Protein AF-A0A9P1CH75-F1 (afdb_monomer_lite)

Foldseek 3Di:
DDDCLQFKDQLAQAPVQKDWDDDPPDDDPPPDDIDIDGDDSVVMDTLCQQCQLPPVDDPSHRCLQPDQRDYQQLQADLLSLVCLQPGPVRSVVPVVSVCCSSRPSNVSNVLLNVLVVLLVPDDPPDPDPVSVVSNVLNVVSNVLSVVLSVLVVVCVVVVHDSVVSSVVCVVVVVSCCCPVSVPCCSVVCCVVPVVVVVPDPPPPPDPDDPPPPVPPVPPD

Secondary structure (DSSP, 8-state):
---GGGTEE-S--STTSEEEEPPTTSPPPTT-PPEEEE--GGG-EEHHHHT---TTSGGG--GGGTSPP-S-GGG--HHHHHHHHH-HHHHTTSHHHHHHHHH-HHHHHHHHHHHHHHHHHS-TT--SHHHHHHHHHHHHHHHHHHHHHHHHHHHHHHT--HHHHHHHHHHHTHHHHHHHHS-THHHHHIIIIIHHHHT-TTTTSS---TTSGGGSTT--

Radius of gyration: 19.96 Å; chains: 1; bounding box: 48×42×58 Å

Sequence (220 aa):
MAAISQVTYHRDVNAHNILVQAAPGAPAPEGRAPSYGLVDFGLAVDASGWCDPSPSNPGGKSEWEFLDVGGDCRYWPVSAWRQFEAGCRALVQEDFLCVEYQTHLDLQGLGLTAVQVLSSMLPGDVKAPELKRLQELWQLYWEDASCYWASLLDTFRHGGDWTALKQDFVARKVYRIMADRYPRCFCTFAHKHVLAHYYLPKLCRTGMQLCTFLREEHQI

Structure (mmCIF, N/CA/C/O backbone):
data_AF-A0A9P1CH75-F1
#
_entry.id   AF-A0A9P1CH75-F1
#
loop_
_atom_site.group_PDB
_atom_site.id
_atom_site.type_symbol
_atom_site.label_atom_id
_atom_site.label_alt_id
_atom_site.label_comp_id
_atom_site.label_asym_id
_atom_site.label_entity_id
_atom_site.label_seq_id
_atom_site.pdbx_PDB_ins_code
_atom_site.Cartn_x
_atom_site.Cartn_y
_atom_site.Cartn_z
_atom_site.occupancy
_atom_site.B_iso_or_equiv
_atom_site.auth_seq_id
_atom_site.auth_comp_id
_atom_site.auth_asym_id
_atom_site.auth_atom_id
_atom_site.pdbx_PDB_model_num
ATOM 1 N N . MET A 1 1 ? 3.740 -26.598 8.712 1.00 50.69 1 MET A N 1
ATOM 2 C CA . MET A 1 1 ? 3.484 -25.718 7.553 1.00 50.69 1 MET A CA 1
ATOM 3 C C . MET A 1 1 ? 4.465 -24.566 7.629 1.00 50.69 1 MET A C 1
ATOM 5 O O . MET A 1 1 ? 4.645 -24.048 8.725 1.00 50.69 1 MET A O 1
ATOM 9 N N . ALA A 1 2 ? 5.139 -24.228 6.529 1.00 60.03 2 ALA A N 1
ATOM 10 C CA . ALA A 1 2 ? 5.961 -23.020 6.473 1.00 60.03 2 ALA A CA 1
ATOM 11 C C . ALA A 1 2 ? 5.057 -21.781 6.584 1.00 60.03 2 ALA A C 1
ATOM 13 O O . ALA A 1 2 ? 3.906 -21.822 6.145 1.00 60.03 2 ALA A O 1
ATOM 14 N N . ALA A 1 3 ? 5.554 -20.707 7.198 1.00 76.94 3 ALA A N 1
ATOM 15 C CA . ALA A 1 3 ? 4.846 -19.430 7.190 1.00 76.94 3 ALA A CA 1
ATOM 16 C C . ALA A 1 3 ? 4.753 -18.909 5.746 1.00 76.94 3 ALA A C 1
ATOM 18 O O . ALA A 1 3 ? 5.718 -19.041 4.997 1.00 76.94 3 ALA A O 1
ATOM 19 N N . ILE A 1 4 ? 3.620 -18.309 5.364 1.00 76.94 4 ILE A N 1
ATOM 20 C CA . ILE A 1 4 ? 3.393 -17.792 3.998 1.00 76.94 4 ILE A CA 1
ATOM 21 C C . ILE A 1 4 ? 4.518 -16.838 3.578 1.00 76.94 4 ILE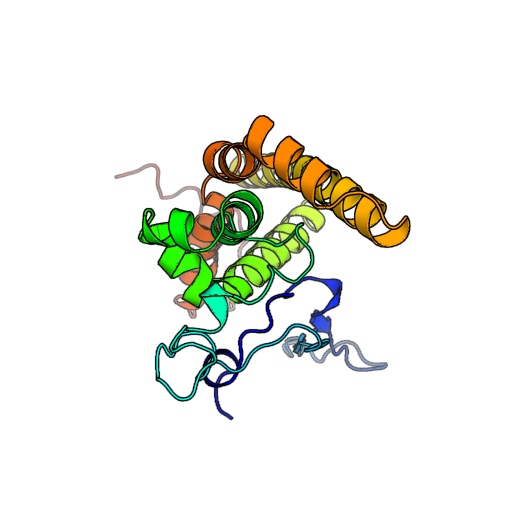 A C 1
ATOM 23 O O . ILE A 1 4 ? 5.043 -16.974 2.480 1.00 76.94 4 ILE A O 1
ATOM 27 N N . SER A 1 5 ? 4.983 -15.985 4.495 1.00 77.62 5 SER A N 1
ATOM 28 C CA . SER A 1 5 ? 6.079 -15.034 4.267 1.00 77.62 5 SER A CA 1
ATOM 29 C C . SER A 1 5 ? 7.440 -15.664 3.943 1.00 77.62 5 SER A C 1
ATOM 31 O O . SER A 1 5 ? 8.356 -14.949 3.558 1.00 77.62 5 SER A O 1
ATOM 33 N N . GLN A 1 6 ? 7.604 -16.979 4.115 1.00 83.50 6 GLN A N 1
ATOM 34 C CA . GLN A 1 6 ? 8.819 -17.708 3.723 1.00 83.50 6 GLN A CA 1
ATOM 35 C C . GLN A 1 6 ? 8.760 -18.224 2.284 1.00 83.50 6 GLN A C 1
ATOM 37 O O . GLN A 1 6 ? 9.762 -18.709 1.771 1.00 83.50 6 GLN A O 1
ATOM 42 N N . VAL A 1 7 ? 7.583 -18.184 1.660 1.00 88.38 7 VAL A N 1
ATOM 43 C CA . VAL A 1 7 ? 7.339 -18.788 0.346 1.00 88.38 7 VAL A CA 1
ATOM 44 C C . VAL A 1 7 ? 6.847 -17.743 -0.644 1.00 88.38 7 VAL A C 1
ATOM 46 O O . VAL A 1 7 ? 7.204 -17.797 -1.812 1.00 88.38 7 VAL A O 1
ATOM 49 N N . THR A 1 8 ? 6.050 -16.770 -0.202 1.00 93.19 8 THR A N 1
ATOM 50 C CA . THR A 1 8 ? 5.448 -15.796 -1.108 1.00 93.19 8 THR A CA 1
ATOM 51 C C . THR A 1 8 ? 5.144 -14.463 -0.435 1.00 93.19 8 THR A C 1
ATOM 53 O O . THR A 1 8 ? 4.835 -14.414 0.758 1.00 93.19 8 THR A O 1
ATOM 56 N N . TYR A 1 9 ? 5.200 -13.393 -1.229 1.00 94.88 9 TYR A N 1
ATOM 57 C CA . TYR A 1 9 ? 4.560 -12.117 -0.921 1.00 94.88 9 TYR A CA 1
ATOM 58 C C . TYR A 1 9 ? 3.271 -12.014 -1.732 1.00 94.88 9 TYR A C 1
ATOM 60 O O . TYR A 1 9 ? 3.311 -12.115 -2.957 1.00 94.88 9 TYR A O 1
ATOM 68 N N . HIS A 1 10 ? 2.138 -11.796 -1.070 1.00 96.25 10 HIS A N 1
ATOM 69 C CA . HIS A 1 10 ? 0.819 -11.747 -1.702 1.00 96.25 10 HIS A CA 1
ATOM 70 C C . HIS A 1 10 ? 0.580 -10.453 -2.484 1.00 96.25 10 HIS A C 1
ATOM 72 O O . HIS A 1 10 ? -0.063 -10.473 -3.530 1.00 96.25 10 HIS A O 1
ATOM 78 N N . ARG A 1 11 ? 1.081 -9.320 -1.972 1.00 96.62 11 ARG A N 1
ATOM 79 C CA . ARG A 1 11 ? 1.039 -7.979 -2.591 1.00 96.62 11 ARG A CA 1
ATOM 80 C C . ARG A 1 11 ? -0.358 -7.376 -2.780 1.00 96.62 11 ARG A C 1
ATOM 82 O O . ARG A 1 11 ? -0.475 -6.289 -3.328 1.00 96.62 11 ARG A O 1
ATOM 89 N N . ASP A 1 12 ? -1.397 -8.044 -2.285 1.00 97.31 12 ASP A N 1
ATOM 90 C CA . ASP A 1 12 ? -2.790 -7.580 -2.336 1.00 97.31 12 ASP A CA 1
ATOM 91 C C . ASP A 1 12 ? -3.584 -8.027 -1.097 1.00 97.31 12 ASP A C 1
ATOM 93 O O . ASP A 1 12 ? -4.698 -8.542 -1.172 1.00 97.31 12 ASP A O 1
ATOM 97 N N . VAL A 1 13 ? -2.974 -7.902 0.083 1.00 95.88 13 VAL A N 1
ATOM 98 C CA . VAL A 1 13 ? -3.653 -8.226 1.344 1.00 95.88 13 VAL A CA 1
ATOM 99 C C . VAL A 1 13 ? -4.637 -7.110 1.686 1.00 95.88 13 VAL A C 1
ATOM 101 O O . VAL A 1 13 ? -4.234 -6.002 2.035 1.00 95.88 13 VAL A O 1
ATOM 104 N N . ASN A 1 14 ? -5.930 -7.413 1.618 1.00 95.69 14 ASN A N 1
ATOM 105 C CA . ASN A 1 14 ? -7.013 -6.495 1.956 1.00 95.69 14 ASN A CA 1
ATOM 106 C C . ASN A 1 14 ? -8.239 -7.266 2.490 1.00 95.69 14 ASN A C 1
ATOM 108 O O . ASN A 1 14 ? -8.272 -8.498 2.472 1.00 95.69 14 ASN A O 1
ATOM 112 N N . ALA A 1 15 ? -9.266 -6.549 2.955 1.00 94.12 15 ALA A N 1
ATOM 113 C CA . ALA A 1 15 ? -10.461 -7.158 3.547 1.00 94.12 15 ALA A CA 1
ATOM 114 C C . ALA A 1 15 ? -11.242 -8.087 2.594 1.00 94.12 15 ALA A C 1
ATOM 116 O O . ALA A 1 15 ? -11.903 -9.009 3.066 1.00 94.12 15 ALA A O 1
ATOM 117 N N . HIS A 1 16 ? -11.177 -7.873 1.275 1.00 95.00 16 HIS A N 1
ATOM 118 C CA . HIS A 1 16 ? -11.852 -8.724 0.287 1.00 95.00 16 HIS A CA 1
ATOM 119 C C . HIS A 1 16 ? -11.144 -10.069 0.095 1.00 95.00 16 HIS A C 1
ATOM 121 O O . HIS A 1 16 ? -11.799 -11.070 -0.193 1.00 95.00 16 HIS A O 1
ATOM 127 N N . ASN A 1 17 ? -9.830 -10.094 0.320 1.00 97.12 17 ASN A N 1
ATOM 128 C CA . ASN A 1 17 ? -8.984 -11.270 0.138 1.00 97.12 17 ASN A CA 1
ATOM 129 C C . ASN A 1 17 ? -8.824 -12.100 1.424 1.00 97.12 17 ASN A C 1
ATOM 131 O O . ASN A 1 17 ? -8.173 -13.143 1.410 1.00 97.12 17 ASN A O 1
ATOM 135 N N . ILE A 1 18 ? -9.445 -11.690 2.538 1.00 95.31 18 ILE A N 1
ATOM 136 C CA . ILE A 1 18 ? -9.455 -12.443 3.798 1.00 95.31 18 ILE A CA 1
ATOM 137 C C . ILE A 1 18 ? -10.840 -13.056 4.018 1.00 95.31 18 ILE A C 1
ATOM 139 O O . ILE A 1 18 ? -11.803 -12.380 4.377 1.00 95.31 18 ILE A O 1
ATOM 143 N N . LEU A 1 19 ? -10.933 -14.373 3.852 1.00 93.31 19 LEU A N 1
ATOM 144 C CA . LEU A 1 19 ? -12.150 -15.133 4.105 1.00 93.31 19 LEU A CA 1
ATOM 145 C C . LEU A 1 19 ? -12.267 -15.509 5.580 1.00 93.31 19 LEU A C 1
ATOM 147 O O . LEU A 1 19 ? -11.292 -15.914 6.214 1.00 93.31 19 LEU A O 1
ATOM 151 N N . VAL A 1 20 ? -13.491 -15.444 6.102 1.00 90.06 20 VAL A N 1
ATOM 152 C CA . VAL A 1 20 ? -13.827 -15.885 7.459 1.00 90.06 20 VAL A CA 1
ATOM 153 C C . VAL A 1 20 ? -14.626 -17.177 7.374 1.00 90.06 20 VAL A C 1
ATOM 155 O O . VAL A 1 20 ? -15.728 -17.204 6.827 1.00 90.06 20 VAL A O 1
ATOM 158 N N . GLN A 1 21 ? -14.098 -18.256 7.946 1.00 84.06 21 GLN A N 1
ATOM 159 C CA . GLN A 1 21 ? -14.837 -19.505 8.064 1.00 84.06 21 GLN A CA 1
ATOM 160 C C . GLN A 1 21 ? -15.743 -19.449 9.300 1.00 84.06 21 GLN A C 1
ATOM 162 O O . GLN A 1 21 ? -15.319 -19.738 10.422 1.00 84.06 21 GLN A O 1
ATOM 167 N N . ALA A 1 22 ? -17.009 -19.086 9.090 1.00 72.44 22 ALA A N 1
ATOM 168 C CA . ALA A 1 22 ? -18.055 -19.259 10.092 1.00 72.44 22 ALA A CA 1
ATOM 169 C C . ALA A 1 22 ? -18.517 -20.726 10.110 1.00 72.44 22 ALA A C 1
ATOM 171 O O . ALA A 1 22 ? -18.716 -21.332 9.056 1.00 72.44 22 ALA A O 1
ATOM 172 N N . ALA A 1 23 ? -18.690 -21.318 11.296 1.00 65.69 23 ALA A N 1
ATOM 173 C CA . ALA A 1 23 ? -19.284 -22.647 11.402 1.00 65.69 23 ALA A CA 1
ATOM 174 C C . ALA A 1 23 ? -20.743 -22.586 10.898 1.00 65.69 23 ALA A C 1
ATOM 176 O O . ALA A 1 23 ? -21.523 -21.788 11.422 1.00 65.69 23 ALA A O 1
ATOM 177 N N . PRO A 1 24 ? -21.138 -23.374 9.882 1.00 61.47 24 PRO A N 1
ATOM 178 C CA . PRO A 1 24 ? -22.504 -23.333 9.380 1.00 61.47 24 PRO A CA 1
ATOM 179 C C . PRO A 1 24 ? -23.486 -23.862 10.434 1.00 61.47 24 PRO A C 1
ATOM 181 O O . PRO A 1 24 ? -23.316 -24.959 10.960 1.00 61.47 24 PRO A O 1
ATOM 184 N N . GLY A 1 25 ? -24.536 -23.086 10.717 1.00 61.56 25 GLY A N 1
ATOM 185 C CA . GLY A 1 25 ? -25.740 -23.555 11.415 1.00 61.56 25 GLY A CA 1
ATOM 186 C C . GLY A 1 25 ? -25.643 -23.764 12.931 1.00 61.56 25 GLY A C 1
ATOM 187 O O . GLY A 1 25 ? -26.633 -24.175 13.529 1.00 61.56 25 GLY A O 1
ATOM 188 N N . ALA A 1 26 ? -24.517 -23.455 13.571 1.00 56.81 26 ALA A N 1
ATOM 189 C CA . ALA A 1 26 ? -24.409 -23.438 15.027 1.00 56.81 26 ALA A CA 1
ATOM 190 C C . ALA A 1 26 ? -23.709 -22.148 15.472 1.00 56.81 26 ALA A C 1
ATOM 192 O O . ALA A 1 26 ? -22.731 -21.756 14.828 1.00 56.81 26 ALA A O 1
ATOM 193 N N . PRO A 1 27 ? -24.159 -21.483 16.558 1.00 59.62 27 PRO A N 1
ATOM 194 C CA . PRO A 1 27 ? -23.315 -20.490 17.209 1.00 59.62 27 PRO A CA 1
ATOM 195 C C . PRO A 1 27 ? -21.960 -21.148 17.464 1.00 59.62 27 PRO A C 1
ATOM 197 O O . PRO A 1 27 ? -21.911 -22.306 17.892 1.00 59.62 27 PRO A O 1
ATOM 200 N N . ALA A 1 28 ? -20.873 -20.451 17.116 1.00 59.09 28 ALA A N 1
ATOM 201 C CA . ALA A 1 28 ? -19.534 -20.955 17.378 1.00 59.09 28 ALA A CA 1
ATOM 202 C C . ALA A 1 28 ? -19.508 -21.442 18.836 1.00 59.09 28 ALA A C 1
ATOM 204 O O . ALA A 1 28 ? -19.924 -20.672 19.708 1.00 59.09 28 ALA A O 1
ATOM 205 N N . PRO A 1 29 ? -19.125 -22.706 19.108 1.00 58.44 29 PRO A N 1
ATOM 206 C CA . PRO A 1 29 ? -19.069 -23.190 20.479 1.00 58.44 29 PRO A CA 1
ATOM 207 C C . PRO A 1 29 ? -18.261 -22.181 21.290 1.00 58.44 29 PRO A C 1
ATOM 209 O O . PRO A 1 29 ? -17.203 -21.744 20.820 1.00 58.44 29 PRO A O 1
ATOM 212 N N . GLU A 1 30 ? -18.802 -21.751 22.435 1.00 64.50 30 GLU A N 1
ATOM 213 C CA . GLU A 1 30 ? -18.191 -20.715 23.268 1.00 64.50 30 GLU A CA 1
ATOM 214 C C . GLU A 1 30 ? -16.685 -20.979 23.397 1.00 64.50 30 GLU A C 1
ATOM 216 O O . GLU A 1 30 ? -16.255 -22.049 23.828 1.00 64.50 30 GLU A O 1
ATOM 221 N N . GLY A 1 31 ? -15.874 -20.021 22.943 1.00 67.75 31 GLY A N 1
ATOM 222 C CA . GLY A 1 31 ? -14.415 -20.111 23.005 1.00 67.75 31 GLY A CA 1
ATOM 223 C C . GLY A 1 31 ? -13.694 -20.598 21.742 1.00 67.75 31 GLY A C 1
ATOM 224 O O . GLY A 1 31 ? -12.463 -20.606 21.751 1.00 67.75 31 GLY A O 1
ATOM 225 N N . ARG A 1 32 ? -14.374 -20.949 20.638 1.00 70.12 32 ARG A N 1
ATOM 226 C CA . ARG A 1 32 ? -13.678 -21.210 19.361 1.00 70.12 32 ARG A CA 1
ATOM 227 C C . ARG A 1 32 ? -13.516 -19.926 18.546 1.00 70.12 32 ARG A C 1
ATOM 229 O O . ARG A 1 32 ? -14.490 -19.382 18.034 1.00 70.12 32 ARG A O 1
ATOM 236 N N . ALA A 1 33 ? -12.272 -19.470 18.396 1.00 71.56 33 ALA A N 1
ATOM 237 C CA . ALA A 1 33 ? -11.940 -18.352 17.517 1.00 71.56 33 ALA A CA 1
ATOM 238 C C . ALA A 1 33 ? -12.286 -18.678 16.046 1.00 71.56 33 ALA A C 1
ATOM 240 O O . ALA A 1 33 ? -12.137 -19.836 15.631 1.00 71.56 33 ALA A O 1
ATOM 241 N N . PRO A 1 34 ? -12.734 -17.686 15.252 1.00 81.75 34 PRO A N 1
ATOM 242 C CA . PRO A 1 34 ? -12.923 -17.861 13.815 1.00 81.75 34 PRO A CA 1
ATOM 243 C C . PRO A 1 34 ? -11.606 -18.253 13.132 1.00 81.75 34 PRO A C 1
ATOM 245 O O . PRO A 1 34 ? -10.523 -17.847 13.555 1.00 81.75 34 PRO A O 1
ATOM 248 N N . SER A 1 35 ? -11.707 -19.056 12.072 1.00 86.69 35 SER A N 1
ATOM 249 C CA . SER A 1 35 ? -10.571 -19.362 11.199 1.00 86.69 35 SER A CA 1
ATOM 250 C C . SER A 1 35 ? -10.586 -18.420 10.000 1.00 86.69 35 SER A C 1
ATOM 252 O O . SER A 1 35 ? -11.654 -18.125 9.458 1.00 86.69 35 SER A O 1
ATOM 254 N N . TYR A 1 36 ? -9.404 -17.951 9.610 1.00 90.44 36 TYR A N 1
ATOM 255 C CA . TYR A 1 36 ? -9.214 -17.018 8.507 1.00 90.44 36 TYR A CA 1
ATOM 256 C C . TYR A 1 36 ? -8.366 -17.665 7.416 1.00 90.44 36 TYR A C 1
ATOM 258 O O . TYR A 1 36 ? -7.409 -18.380 7.719 1.00 90.44 36 TYR A O 1
ATOM 266 N N . GLY A 1 37 ? -8.709 -17.395 6.160 1.00 92.19 37 GLY A N 1
ATOM 267 C CA . GLY A 1 37 ? -7.936 -17.806 4.991 1.00 92.19 37 GLY A CA 1
ATOM 268 C C . GLY A 1 37 ? -7.641 -16.611 4.094 1.00 92.19 37 GLY A C 1
ATOM 269 O O . GLY A 1 37 ? -8.498 -15.750 3.927 1.00 92.19 37 GLY A O 1
ATOM 270 N N . LEU A 1 38 ? -6.439 -16.568 3.524 1.00 94.38 38 LEU A N 1
ATOM 271 C CA . LEU A 1 38 ? -6.057 -15.591 2.506 1.00 94.38 38 LEU A CA 1
ATOM 272 C C . LEU A 1 38 ? -6.294 -16.206 1.120 1.00 94.38 38 LEU A C 1
ATOM 274 O O . LEU A 1 38 ? -5.962 -17.376 0.909 1.00 94.38 38 LEU A O 1
ATOM 278 N N . VAL A 1 39 ? -6.887 -15.447 0.205 1.00 95.69 39 VAL A N 1
ATOM 279 C CA . VAL A 1 39 ? -7.197 -15.869 -1.169 1.00 95.69 39 VAL A CA 1
ATOM 280 C C . VAL A 1 39 ? -6.737 -14.825 -2.179 1.00 95.69 39 VAL A C 1
ATOM 282 O O . VAL A 1 39 ? -6.423 -13.709 -1.799 1.00 95.69 39 VAL A O 1
ATOM 285 N N . ASP A 1 40 ? -6.775 -15.195 -3.461 1.00 96.06 40 ASP A N 1
ATOM 286 C CA . ASP A 1 40 ? -6.389 -14.351 -4.600 1.00 96.06 40 ASP A CA 1
ATOM 287 C C . ASP A 1 40 ? -4.885 -14.033 -4.694 1.00 96.06 40 ASP A C 1
ATOM 289 O O . ASP A 1 40 ? -4.432 -12.893 -4.688 1.00 96.06 40 ASP A O 1
ATOM 293 N N . PHE A 1 41 ? -4.089 -15.087 -4.879 1.00 96.00 41 PHE A N 1
ATOM 294 C CA . PHE A 1 41 ? -2.645 -14.995 -5.120 1.00 96.00 41 PHE A CA 1
ATOM 295 C C . PHE A 1 41 ? -2.298 -14.562 -6.562 1.00 96.00 41 PHE A C 1
ATOM 297 O O . PHE A 1 41 ? -1.188 -14.814 -7.025 1.00 96.00 41 PHE A O 1
ATOM 304 N N . GLY A 1 42 ? -3.221 -13.929 -7.300 1.00 95.94 42 GLY A N 1
ATOM 305 C CA . GLY A 1 42 ? -3.016 -13.549 -8.704 1.00 95.94 42 GLY A CA 1
ATOM 306 C C . GLY A 1 42 ? -1.877 -12.546 -8.931 1.00 95.94 42 GLY A C 1
ATOM 307 O O . GLY A 1 42 ? -1.332 -12.475 -10.030 1.00 95.94 42 GLY A O 1
ATOM 308 N N . LEU A 1 43 ? -1.496 -11.801 -7.890 1.00 96.00 43 LEU A N 1
ATOM 309 C CA . LEU A 1 43 ? -0.386 -10.839 -7.898 1.00 96.00 43 LEU A CA 1
ATOM 310 C C . LEU A 1 43 ? 0.808 -11.280 -7.047 1.00 96.00 43 LEU A C 1
ATOM 312 O O . LEU A 1 43 ? 1.784 -10.529 -6.915 1.00 96.00 43 LEU A O 1
ATOM 316 N N . ALA A 1 44 ? 0.720 -12.475 -6.466 1.00 96.06 44 ALA A N 1
ATOM 317 C CA . ALA A 1 44 ? 1.717 -12.979 -5.553 1.00 96.06 44 ALA A CA 1
ATOM 318 C C . ALA A 1 44 ? 3.023 -13.313 -6.283 1.00 96.06 44 ALA A C 1
ATOM 320 O O . ALA A 1 44 ? 3.028 -13.714 -7.446 1.00 96.06 44 ALA A O 1
ATOM 321 N N . VAL A 1 45 ? 4.133 -13.148 -5.575 1.00 94.56 45 VAL A N 1
ATOM 322 C CA . VAL A 1 45 ? 5.491 -13.417 -6.067 1.00 94.56 45 VAL A CA 1
ATOM 323 C C . VAL A 1 45 ? 6.176 -14.415 -5.153 1.00 94.56 45 VAL A C 1
ATOM 325 O O . VAL A 1 45 ? 5.846 -14.504 -3.965 1.00 94.56 45 VAL A O 1
ATOM 328 N N . ASP A 1 46 ? 7.122 -15.172 -5.693 1.00 93.12 46 ASP A N 1
ATOM 329 C CA . ASP A 1 46 ? 7.919 -16.098 -4.898 1.00 93.12 46 ASP A CA 1
ATOM 330 C C . ASP A 1 46 ? 8.898 -15.316 -4.009 1.00 93.12 46 ASP A C 1
ATOM 332 O O . ASP A 1 46 ? 9.593 -14.411 -4.469 1.00 93.12 46 ASP A O 1
ATOM 336 N N . ALA A 1 47 ? 8.952 -15.646 -2.718 1.00 91.25 47 ALA A N 1
ATOM 337 C CA . ALA A 1 47 ? 9.785 -14.910 -1.768 1.00 91.25 47 ALA A CA 1
ATOM 338 C C . ALA A 1 47 ? 11.288 -15.070 -2.056 1.00 91.25 47 ALA A C 1
ATOM 340 O O . ALA A 1 47 ? 12.061 -14.164 -1.741 1.00 91.25 47 ALA A O 1
ATOM 341 N N . SER A 1 48 ? 11.701 -16.193 -2.659 1.00 88.56 48 SER A N 1
ATOM 342 C CA . SER A 1 48 ? 13.097 -16.412 -3.039 1.00 88.56 48 SER A CA 1
ATOM 343 C C . SER A 1 48 ? 13.483 -15.587 -4.262 1.00 88.56 48 SER A C 1
ATOM 345 O O . SER A 1 48 ? 14.565 -15.020 -4.262 1.00 88.56 48 SER A O 1
ATOM 347 N N . GLY A 1 49 ? 12.592 -15.428 -5.247 1.00 89.50 49 GLY A N 1
ATOM 348 C CA . GLY A 1 49 ? 12.826 -14.566 -6.412 1.00 89.50 49 GLY A CA 1
ATOM 349 C C . GLY A 1 49 ? 12.710 -13.070 -6.103 1.00 89.50 49 GLY A C 1
ATOM 350 O O . GLY A 1 49 ? 13.456 -12.258 -6.656 1.00 89.50 49 GLY A O 1
ATOM 351 N N . TRP A 1 50 ? 11.822 -12.701 -5.172 1.00 93.12 50 TRP A N 1
ATOM 352 C CA . TRP A 1 50 ? 11.473 -11.307 -4.895 1.00 93.12 50 TRP A CA 1
ATOM 353 C C . TRP A 1 50 ? 12.685 -10.421 -4.620 1.00 93.12 50 TRP A C 1
ATOM 355 O O . TRP A 1 50 ? 12.810 -9.377 -5.256 1.00 93.12 50 TRP A O 1
ATOM 365 N N . CYS A 1 51 ? 13.579 -10.859 -3.725 1.00 89.19 51 CYS A N 1
ATOM 366 C CA . CYS A 1 51 ? 14.770 -10.130 -3.271 1.00 89.19 51 CYS A CA 1
ATOM 367 C C . CYS A 1 51 ? 16.099 -10.738 -3.751 1.00 89.19 51 CYS A C 1
ATOM 369 O O . CYS A 1 51 ? 17.144 -10.377 -3.210 1.00 89.19 51 CYS A O 1
ATOM 371 N N . ASP A 1 52 ? 16.083 -11.668 -4.708 1.00 87.31 52 ASP A N 1
ATOM 372 C CA . ASP A 1 52 ? 17.306 -12.305 -5.200 1.00 87.31 52 ASP A CA 1
ATOM 373 C C . ASP A 1 52 ? 17.900 -11.533 -6.395 1.00 87.31 52 ASP A C 1
ATOM 375 O O . ASP A 1 52 ? 17.311 -11.510 -7.473 1.00 87.31 52 ASP A O 1
ATOM 379 N N . PRO A 1 53 ? 19.087 -10.914 -6.269 1.00 80.56 53 PRO A N 1
ATOM 380 C CA . PRO A 1 53 ? 19.758 -10.252 -7.383 1.00 80.56 53 PRO A CA 1
ATOM 381 C C . PRO A 1 53 ? 20.574 -11.232 -8.252 1.00 80.56 53 PRO A C 1
ATOM 383 O O . PRO A 1 53 ? 21.473 -10.813 -8.986 1.00 80.56 53 PRO A O 1
ATOM 386 N N . SER A 1 54 ? 20.352 -12.547 -8.142 1.00 79.50 54 SER A N 1
ATOM 387 C CA . SER A 1 54 ? 21.157 -13.540 -8.853 1.00 79.50 54 SER A CA 1
ATOM 388 C C . SER A 1 54 ? 21.054 -13.414 -10.382 1.00 79.50 54 SER A C 1
ATOM 390 O O . SER A 1 54 ? 20.024 -13.002 -10.922 1.00 79.50 54 SER A O 1
ATOM 392 N N . PRO A 1 55 ? 22.090 -13.847 -11.130 1.00 72.81 55 PRO A N 1
ATOM 393 C CA . PRO A 1 55 ? 22.047 -13.909 -12.593 1.00 72.81 55 PRO A CA 1
ATOM 394 C C . PRO A 1 55 ? 20.947 -14.821 -13.155 1.00 72.81 55 PRO A C 1
ATOM 396 O O . PRO A 1 55 ? 20.669 -14.757 -14.351 1.00 72.81 55 PRO A O 1
ATOM 399 N N . SER A 1 56 ? 20.352 -15.684 -12.321 1.00 76.25 56 SER A N 1
ATOM 400 C CA . SER A 1 56 ? 19.173 -16.480 -12.678 1.00 76.25 56 SER A CA 1
ATOM 401 C C . SER A 1 56 ? 17.940 -15.615 -12.924 1.00 76.25 56 SER A C 1
ATOM 403 O O . SER A 1 56 ? 17.068 -16.033 -13.684 1.00 76.25 56 SER A O 1
ATOM 405 N N . ASN A 1 57 ? 17.882 -14.415 -12.340 1.00 73.69 57 ASN A N 1
ATOM 406 C CA . ASN A 1 57 ? 16.787 -13.483 -12.551 1.00 73.69 57 ASN A CA 1
ATOM 407 C C . ASN A 1 57 ? 17.040 -12.570 -13.762 1.00 73.69 57 ASN A C 1
ATOM 409 O O . ASN A 1 57 ? 18.193 -12.246 -14.076 1.00 73.69 57 ASN A O 1
ATOM 413 N N . PRO A 1 58 ? 15.980 -12.134 -14.474 1.00 73.75 58 PRO A N 1
ATOM 414 C CA . PRO A 1 58 ? 16.106 -11.312 -15.674 1.00 73.75 58 PRO A CA 1
ATOM 415 C C . PRO A 1 58 ? 16.99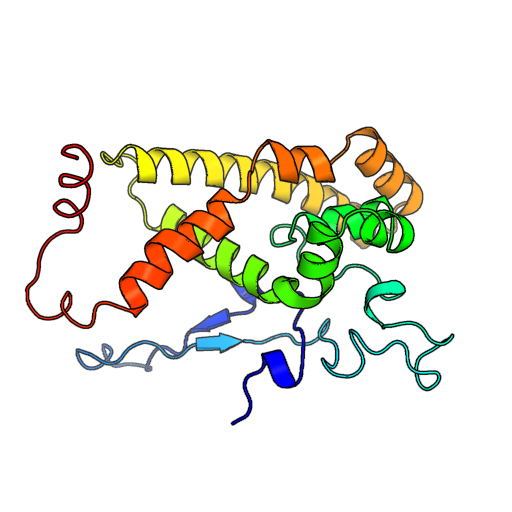3 -10.076 -15.464 1.00 73.75 58 PRO A C 1
ATOM 417 O O . PRO A 1 58 ? 16.650 -9.136 -14.750 1.00 73.75 58 PRO A O 1
ATOM 420 N N . GLY A 1 59 ? 18.158 -10.070 -16.116 1.00 77.44 59 GLY A N 1
ATOM 421 C CA . GLY A 1 59 ? 19.118 -8.968 -16.027 1.00 77.44 59 GLY A CA 1
ATOM 422 C C . GLY A 1 59 ? 19.874 -8.866 -14.697 1.00 77.44 59 GLY A C 1
ATOM 423 O O . GLY A 1 59 ? 20.426 -7.800 -14.432 1.00 77.44 59 GLY A O 1
ATOM 424 N N . GLY A 1 60 ? 19.905 -9.931 -13.883 1.00 80.19 60 GLY A N 1
ATOM 425 C CA . GLY A 1 60 ? 20.578 -9.942 -12.578 1.00 80.19 60 GLY A CA 1
ATOM 426 C C . GLY A 1 60 ? 19.920 -9.019 -11.552 1.00 80.19 60 GLY A C 1
ATOM 427 O O . GLY A 1 60 ? 20.610 -8.423 -10.730 1.00 80.19 60 GLY A O 1
ATOM 428 N N . LYS A 1 61 ? 18.604 -8.817 -11.674 1.00 84.62 61 LYS A N 1
ATOM 429 C CA . LYS A 1 61 ? 17.814 -7.934 -10.813 1.00 84.62 61 LYS A CA 1
ATOM 430 C C . LYS A 1 61 ? 16.858 -8.737 -9.957 1.00 84.62 61 LYS A C 1
ATOM 432 O O . LYS A 1 61 ? 16.315 -9.735 -10.419 1.00 84.62 61 LYS A O 1
ATOM 437 N N . SER A 1 62 ? 16.589 -8.227 -8.766 1.00 91.44 62 SER A N 1
ATOM 438 C CA . SER A 1 62 ? 15.517 -8.740 -7.917 1.00 91.44 62 SER A CA 1
ATOM 439 C C . SER A 1 62 ? 14.159 -8.407 -8.539 1.00 91.44 62 SER A C 1
ATOM 441 O O . SER A 1 62 ? 14.002 -7.335 -9.130 1.00 91.44 62 SER A O 1
ATOM 443 N N . GLU A 1 63 ? 13.158 -9.279 -8.401 1.00 93.19 63 GLU A N 1
ATOM 444 C CA . GLU A 1 63 ? 11.843 -9.056 -9.025 1.00 93.19 63 GLU A CA 1
ATOM 445 C C . GLU A 1 63 ? 11.169 -7.757 -8.565 1.00 93.19 63 GLU A C 1
ATOM 447 O O . GLU A 1 63 ? 10.509 -7.084 -9.363 1.00 93.19 63 GLU A O 1
ATOM 452 N N . TRP A 1 64 ? 11.408 -7.330 -7.321 1.00 94.44 64 TRP A N 1
ATOM 453 C CA . TRP A 1 64 ? 10.887 -6.059 -6.806 1.00 94.44 64 TRP A CA 1
ATOM 454 C C . TRP A 1 64 ? 11.363 -4.833 -7.603 1.00 94.44 64 TRP A C 1
ATOM 456 O O . TRP A 1 64 ? 10.710 -3.786 -7.583 1.00 94.44 64 TRP A O 1
ATOM 466 N N . GLU A 1 65 ? 12.487 -4.939 -8.321 1.00 94.44 65 GLU A N 1
ATOM 467 C CA . GLU A 1 65 ? 13.075 -3.834 -9.079 1.00 94.44 65 GLU A CA 1
ATOM 468 C C . GLU A 1 65 ? 12.377 -3.568 -10.413 1.00 94.44 65 GLU A C 1
ATOM 470 O O . GLU A 1 65 ? 12.472 -2.448 -10.927 1.00 94.44 65 GLU A O 1
ATOM 475 N N . PHE A 1 66 ? 11.742 -4.583 -11.003 1.00 90.75 66 PHE A N 1
ATOM 476 C CA . PHE A 1 66 ? 11.219 -4.514 -12.370 1.00 90.75 66 PHE A CA 1
ATOM 477 C C . PHE A 1 66 ? 9.761 -4.943 -12.516 1.00 90.75 66 PHE A C 1
ATOM 479 O O . PHE A 1 66 ? 9.159 -4.606 -13.533 1.00 90.75 66 PHE A O 1
ATOM 486 N N . LEU A 1 67 ? 9.184 -5.655 -11.545 1.00 92.38 67 LEU A N 1
ATOM 487 C CA . LEU A 1 67 ? 7.747 -5.901 -11.533 1.00 92.38 67 LEU A CA 1
ATOM 488 C C . LEU A 1 67 ? 6.992 -4.617 -11.177 1.00 92.38 67 LEU A C 1
ATOM 490 O O . LEU A 1 67 ? 7.366 -3.885 -10.255 1.00 92.38 67 LEU A O 1
ATOM 494 N N . ASP A 1 68 ? 5.901 -4.371 -11.900 1.00 90.88 68 ASP A N 1
ATOM 495 C CA . ASP A 1 68 ? 4.994 -3.262 -11.614 1.00 90.88 68 ASP A CA 1
ATOM 496 C C . ASP A 1 68 ? 4.396 -3.392 -10.215 1.00 90.88 68 ASP A C 1
ATOM 498 O O . ASP A 1 68 ? 4.193 -4.500 -9.713 1.00 90.88 68 ASP A O 1
ATOM 502 N N . VAL A 1 69 ? 4.086 -2.256 -9.585 1.00 94.50 69 VAL A N 1
ATOM 503 C CA . VAL A 1 69 ? 3.382 -2.236 -8.297 1.00 94.50 69 VAL A 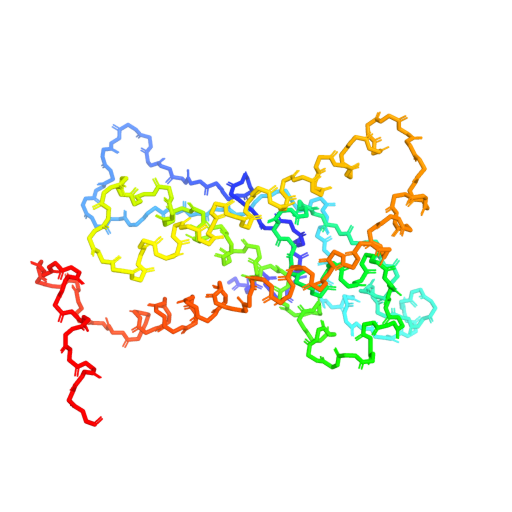CA 1
ATOM 504 C C . VAL A 1 69 ? 2.007 -2.881 -8.479 1.00 94.50 69 VAL A C 1
ATOM 506 O O . VAL A 1 69 ? 1.283 -2.556 -9.416 1.00 94.50 69 VAL A O 1
ATOM 509 N N . GLY A 1 70 ? 1.667 -3.815 -7.594 1.00 93.19 70 GLY A N 1
ATOM 510 C CA . GLY A 1 70 ? 0.433 -4.593 -7.661 1.00 93.19 70 GLY A CA 1
ATOM 511 C C . GLY A 1 70 ? -0.454 -4.367 -6.443 1.00 93.19 70 GLY A C 1
ATOM 512 O O . GLY A 1 70 ? 0.000 -3.859 -5.421 1.00 93.19 70 GLY A O 1
ATOM 513 N N . GLY A 1 71 ? -1.711 -4.774 -6.572 1.00 95.38 71 GLY A N 1
ATOM 514 C CA . GLY A 1 71 ? -2.701 -4.810 -5.506 1.00 95.38 71 GLY A CA 1
ATOM 515 C C . GLY A 1 71 ? -3.570 -3.566 -5.459 1.00 95.38 71 GLY A C 1
ATOM 516 O O . GLY A 1 71 ? -3.375 -2.599 -6.199 1.00 95.38 71 GLY A O 1
ATOM 517 N N . ASP A 1 72 ? -4.547 -3.597 -4.567 1.00 96.62 72 ASP A N 1
ATOM 518 C CA . ASP A 1 72 ? -5.407 -2.464 -4.293 1.00 96.62 72 ASP A CA 1
ATOM 519 C C . ASP A 1 72 ? -4.607 -1.335 -3.633 1.00 96.62 72 ASP A C 1
ATOM 521 O O . ASP A 1 72 ? -4.178 -1.433 -2.478 1.00 96.62 72 ASP A O 1
ATOM 525 N N . CYS A 1 73 ? -4.432 -0.225 -4.355 1.00 95.94 73 CYS A N 1
ATOM 526 C CA . CYS A 1 73 ? -3.618 0.882 -3.869 1.00 95.94 73 CYS A CA 1
ATOM 527 C C . CYS A 1 73 ? -4.165 1.562 -2.610 1.00 95.94 73 CYS A C 1
ATOM 529 O O . CYS A 1 73 ? -3.422 2.261 -1.924 1.00 95.94 73 CYS A O 1
ATOM 531 N N . ARG A 1 74 ? -5.425 1.307 -2.231 1.00 96.19 74 ARG A N 1
ATOM 532 C CA . ARG A 1 74 ? -5.970 1.742 -0.935 1.00 96.19 74 ARG A CA 1
ATOM 533 C C . ARG A 1 74 ? -5.293 1.066 0.254 1.00 96.19 74 ARG A C 1
ATOM 535 O O . ARG A 1 74 ? -5.468 1.524 1.375 1.00 96.19 74 ARG A O 1
ATOM 542 N N . TYR A 1 75 ? -4.542 -0.006 0.010 1.00 95.62 75 TYR A N 1
ATOM 543 C CA . TYR A 1 75 ? -3.803 -0.773 1.009 1.00 95.62 75 TYR A CA 1
ATOM 544 C C . TYR A 1 75 ? -2.282 -0.690 0.809 1.00 95.62 75 TYR A C 1
ATOM 546 O O . TYR A 1 75 ? -1.523 -1.361 1.508 1.00 95.62 75 TYR A O 1
ATOM 554 N N . TRP A 1 76 ? -1.814 0.137 -0.133 1.00 95.50 76 TRP A N 1
ATOM 555 C CA . TRP A 1 76 ? -0.389 0.275 -0.413 1.00 95.50 76 TRP A CA 1
ATOM 556 C C . TRP A 1 76 ? 0.365 0.965 0.732 1.00 95.50 76 TRP A C 1
ATOM 558 O O . TRP A 1 76 ? -0.079 2.012 1.223 1.00 95.50 76 TRP A O 1
ATOM 568 N N . PRO A 1 77 ? 1.551 0.450 1.114 1.00 93.38 77 PRO A N 1
ATOM 569 C CA . PRO A 1 77 ? 2.487 1.200 1.939 1.00 93.38 77 PRO A CA 1
ATOM 570 C C . PRO A 1 77 ? 3.025 2.429 1.198 1.00 93.38 77 PRO A C 1
ATOM 572 O O . PRO A 1 77 ? 2.968 2.527 -0.030 1.00 93.38 77 PRO A O 1
ATOM 575 N N . VAL A 1 78 ? 3.632 3.352 1.948 1.00 94.00 78 VAL A N 1
ATOM 576 C CA . VAL A 1 78 ? 4.305 4.537 1.387 1.00 94.00 78 VAL A CA 1
ATOM 577 C C . VAL A 1 78 ? 5.367 4.132 0.366 1.00 94.00 78 VAL A C 1
ATOM 579 O O . VAL A 1 78 ? 5.492 4.762 -0.684 1.00 94.00 78 VAL A O 1
ATOM 582 N N . SER A 1 79 ? 6.103 3.056 0.637 1.00 95.44 79 SER A N 1
ATOM 583 C CA . SER A 1 79 ? 7.102 2.534 -0.287 1.00 95.44 79 SER A CA 1
ATOM 584 C C . SER A 1 79 ? 6.535 2.106 -1.648 1.00 95.44 79 SER A C 1
ATOM 586 O O . SER A 1 79 ? 7.180 2.332 -2.670 1.00 95.44 79 SER A O 1
ATOM 588 N N . ALA A 1 80 ? 5.310 1.573 -1.699 1.00 96.50 80 ALA A N 1
ATOM 589 C CA . ALA A 1 80 ? 4.648 1.198 -2.948 1.00 96.50 80 ALA A CA 1
ATOM 590 C C . ALA A 1 80 ? 4.186 2.428 -3.743 1.00 96.50 80 ALA A C 1
ATOM 592 O O . ALA A 1 80 ? 4.389 2.480 -4.956 1.00 96.50 80 ALA A O 1
ATOM 593 N N . TRP A 1 81 ? 3.686 3.471 -3.068 1.00 96.00 81 TRP A N 1
ATOM 594 C CA . TRP A 1 81 ? 3.443 4.773 -3.704 1.00 96.00 81 TRP A CA 1
ATOM 595 C C . TRP A 1 81 ? 4.727 5.368 -4.291 1.00 96.00 81 TRP A C 1
ATOM 597 O O . TRP A 1 81 ? 4.738 5.860 -5.421 1.00 96.00 81 TRP A O 1
ATOM 607 N N . ARG A 1 82 ? 5.838 5.268 -3.553 1.00 95.75 82 ARG A N 1
ATOM 608 C CA . ARG A 1 82 ? 7.147 5.746 -4.006 1.00 95.75 82 ARG A CA 1
ATOM 609 C C . ARG A 1 82 ? 7.668 4.964 -5.214 1.00 95.75 82 ARG A C 1
ATOM 611 O O . ARG A 1 82 ? 8.151 5.579 -6.168 1.00 95.75 82 ARG A O 1
ATOM 618 N N . GLN A 1 83 ? 7.533 3.638 -5.197 1.00 96.88 83 GLN A N 1
ATOM 619 C CA . GLN A 1 83 ? 7.864 2.769 -6.326 1.00 96.88 83 GLN A CA 1
ATOM 620 C C . GLN A 1 83 ? 7.008 3.107 -7.554 1.00 96.88 83 GLN A C 1
ATOM 622 O O . GLN A 1 83 ? 7.546 3.232 -8.655 1.00 96.88 83 GLN A O 1
ATOM 627 N N . PHE A 1 84 ? 5.700 3.313 -7.376 1.00 96.12 84 PHE A N 1
ATOM 628 C CA . PHE A 1 84 ? 4.791 3.670 -8.464 1.00 96.12 84 PHE A CA 1
ATOM 629 C C . PHE A 1 84 ? 5.209 4.982 -9.133 1.00 96.12 84 PHE A C 1
ATOM 631 O O . PHE A 1 84 ? 5.348 5.032 -10.353 1.00 96.12 84 PHE A O 1
ATOM 638 N N . GLU A 1 85 ? 5.483 6.025 -8.348 1.00 95.44 85 GLU A N 1
ATOM 639 C CA . GLU A 1 85 ? 5.824 7.354 -8.860 1.00 95.44 85 GLU A CA 1
ATOM 640 C C . GLU A 1 85 ? 7.223 7.445 -9.481 1.00 95.44 85 GLU A C 1
ATOM 642 O O . GLU A 1 85 ? 7.394 8.051 -10.539 1.00 95.44 85 GLU A O 1
ATOM 647 N N . ALA A 1 86 ? 8.237 6.863 -8.837 1.00 94.50 86 ALA A N 1
ATOM 648 C CA . ALA A 1 86 ? 9.638 7.149 -9.157 1.00 94.50 86 ALA A CA 1
ATOM 649 C C . ALA A 1 86 ? 10.492 5.903 -9.458 1.00 94.50 86 ALA A C 1
ATOM 651 O O . ALA A 1 86 ? 11.631 6.032 -9.913 1.00 94.50 86 ALA A O 1
ATOM 652 N N . GLY A 1 87 ? 9.934 4.704 -9.273 1.00 94.75 87 GLY A N 1
ATOM 653 C CA . GLY A 1 87 ? 10.590 3.430 -9.557 1.00 94.75 87 GLY A CA 1
ATOM 654 C C . GLY A 1 87 ? 11.706 3.060 -8.578 1.00 94.75 87 GLY A C 1
ATOM 655 O O . GLY A 1 87 ? 12.085 3.824 -7.684 1.00 94.75 87 GLY A O 1
ATOM 656 N N . CYS A 1 88 ? 12.284 1.879 -8.804 1.00 94.62 88 CYS A N 1
ATOM 657 C CA . CYS A 1 88 ? 13.257 1.261 -7.902 1.00 94.62 88 CYS A CA 1
ATOM 658 C C . CYS A 1 88 ? 14.495 2.128 -7.653 1.00 94.62 88 CYS A C 1
ATOM 660 O O . CYS A 1 88 ? 14.984 2.187 -6.533 1.00 94.62 88 CYS A O 1
ATOM 662 N N . ARG A 1 89 ? 14.970 2.870 -8.663 1.00 94.38 89 ARG A N 1
ATOM 663 C CA . ARG A 1 89 ? 16.151 3.744 -8.541 1.00 94.38 89 ARG A CA 1
ATOM 664 C C . ARG A 1 89 ? 15.969 4.875 -7.534 1.00 94.38 89 ARG A C 1
ATOM 666 O O . ARG A 1 89 ? 16.945 5.290 -6.921 1.00 94.38 89 ARG A O 1
ATOM 673 N N . ALA A 1 90 ? 14.755 5.400 -7.398 1.00 94.06 90 ALA A N 1
ATOM 674 C CA . ALA A 1 90 ? 14.454 6.388 -6.373 1.00 94.06 90 ALA A CA 1
ATOM 675 C C . ALA A 1 90 ? 14.240 5.711 -5.016 1.00 94.06 90 ALA A C 1
ATOM 677 O O . ALA A 1 90 ? 14.682 6.229 -3.997 1.00 94.06 90 ALA A O 1
ATOM 678 N N . LEU A 1 91 ? 13.611 4.534 -5.014 1.00 94.12 91 LEU A N 1
ATOM 679 C CA . LEU A 1 91 ? 13.351 3.770 -3.801 1.00 94.12 91 LEU A CA 1
ATOM 680 C C . LEU A 1 91 ? 14.644 3.319 -3.094 1.00 94.12 91 LEU A C 1
ATOM 682 O O . LEU A 1 91 ? 14.733 3.447 -1.878 1.00 94.12 91 LEU A O 1
ATOM 686 N N . VAL A 1 92 ? 15.677 2.885 -3.833 1.00 94.56 92 VAL A N 1
ATOM 687 C CA . VAL A 1 92 ? 16.993 2.513 -3.258 1.00 94.56 92 VAL A CA 1
ATOM 688 C C . VAL A 1 92 ? 17.740 3.675 -2.611 1.00 94.56 92 VAL A C 1
ATOM 690 O O . VAL A 1 92 ? 18.675 3.440 -1.858 1.00 94.56 92 VAL A O 1
ATOM 693 N N . GLN A 1 93 ? 17.366 4.922 -2.903 1.00 96.12 93 GLN A N 1
ATOM 694 C CA . GLN A 1 93 ? 17.952 6.097 -2.248 1.00 96.12 93 GLN A CA 1
ATOM 695 C C . GLN A 1 93 ? 17.315 6.364 -0.876 1.00 96.12 93 GLN A C 1
ATOM 697 O O . GLN A 1 93 ? 17.769 7.244 -0.147 1.00 96.12 93 GLN A O 1
ATOM 702 N N . GLU A 1 94 ? 16.255 5.631 -0.529 1.00 93.44 94 GLU A N 1
ATOM 703 C CA . GLU A 1 94 ? 15.485 5.782 0.698 1.00 93.44 94 GLU A CA 1
ATOM 704 C C . GLU A 1 94 ? 15.462 4.443 1.451 1.00 93.44 94 GLU A C 1
ATOM 706 O O . GLU A 1 94 ? 14.468 3.719 1.407 1.00 93.44 94 GLU A O 1
ATOM 711 N N . ASP A 1 95 ? 16.555 4.121 2.160 1.00 91.75 95 ASP A N 1
ATOM 712 C CA . ASP A 1 95 ? 16.803 2.823 2.820 1.00 91.75 95 ASP A CA 1
ATOM 713 C C . ASP A 1 95 ? 15.573 2.247 3.533 1.00 91.75 95 ASP A C 1
ATOM 715 O O . ASP A 1 95 ? 15.215 1.084 3.350 1.00 91.75 95 ASP A O 1
ATOM 719 N N . PHE A 1 96 ? 14.881 3.078 4.321 1.00 90.75 96 PHE A N 1
ATOM 720 C CA . PHE A 1 96 ? 13.694 2.646 5.054 1.00 90.75 96 PHE A CA 1
ATOM 721 C C . PHE A 1 96 ? 12.546 2.218 4.126 1.00 90.75 96 PHE A C 1
ATOM 723 O O . PHE A 1 96 ? 11.909 1.197 4.382 1.00 90.75 96 PHE A O 1
ATOM 730 N N . LEU A 1 97 ? 12.263 2.985 3.069 1.00 91.75 97 LEU A N 1
ATOM 731 C CA . LEU A 1 97 ? 11.194 2.648 2.126 1.00 91.75 97 LEU A CA 1
ATOM 732 C C . LEU A 1 97 ? 11.581 1.456 1.252 1.00 91.75 97 LEU A C 1
ATOM 734 O O . LEU A 1 97 ? 10.723 0.642 0.931 1.00 91.75 97 LEU A O 1
ATOM 738 N N . CYS A 1 98 ? 12.862 1.322 0.912 1.00 94.06 98 CYS A N 1
ATOM 739 C CA . CYS A 1 98 ? 13.375 0.161 0.196 1.00 94.06 98 CYS A CA 1
ATOM 740 C C . CYS A 1 98 ? 13.114 -1.129 0.985 1.00 94.06 98 CYS A C 1
ATOM 742 O O . CYS A 1 98 ? 12.470 -2.046 0.476 1.00 94.06 98 CYS A O 1
ATOM 744 N N . VAL A 1 99 ? 13.497 -1.154 2.267 1.00 92.50 99 VAL A 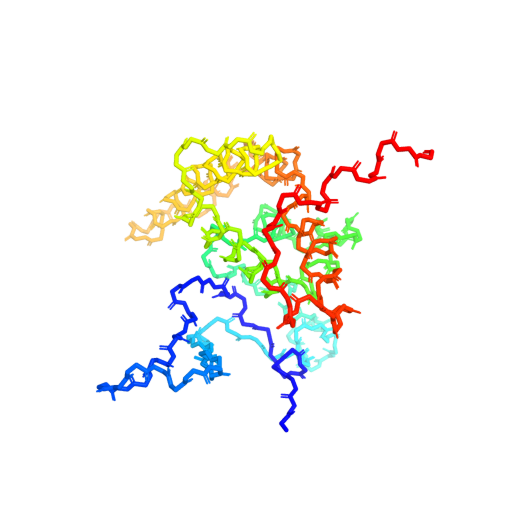N 1
ATOM 745 C CA . VAL A 1 99 ? 13.211 -2.290 3.157 1.00 92.50 99 VAL A CA 1
ATOM 746 C C . VAL A 1 99 ? 11.705 -2.502 3.309 1.00 92.50 99 VAL A C 1
ATOM 748 O O . VAL A 1 99 ? 11.236 -3.628 3.190 1.00 92.50 99 VAL A O 1
ATOM 751 N N . GLU A 1 100 ? 10.917 -1.438 3.507 1.00 92.50 100 GLU A N 1
ATOM 752 C CA . GLU A 1 100 ? 9.456 -1.557 3.603 1.00 92.50 100 GLU A CA 1
ATOM 753 C C . GLU A 1 100 ? 8.839 -2.216 2.361 1.00 92.50 100 GLU A C 1
ATOM 755 O O . GLU A 1 100 ? 7.986 -3.092 2.497 1.00 92.50 100 GLU A O 1
ATOM 760 N N . TYR A 1 101 ? 9.271 -1.837 1.158 1.00 95.00 101 TYR A N 1
ATOM 761 C CA . TYR A 1 101 ? 8.781 -2.440 -0.084 1.00 95.00 101 TYR A CA 1
ATOM 762 C C . TYR A 1 101 ? 9.202 -3.901 -0.237 1.00 95.00 101 TYR A C 1
ATOM 764 O O . TYR A 1 101 ? 8.443 -4.723 -0.738 1.00 95.00 101 TYR A O 1
ATOM 772 N N . GLN A 1 102 ? 10.414 -4.232 0.198 1.00 93.00 102 GLN A N 1
ATOM 773 C CA . GLN A 1 102 ? 10.947 -5.580 0.071 1.00 93.00 102 GLN A CA 1
ATOM 774 C C . GLN A 1 102 ? 10.300 -6.551 1.059 1.00 93.00 102 GLN A C 1
ATOM 776 O O . GLN A 1 102 ? 10.076 -7.703 0.705 1.00 93.00 102 GLN A O 1
ATOM 781 N N . THR A 1 103 ? 9.984 -6.111 2.282 1.00 90.00 103 THR A N 1
ATOM 782 C CA . THR A 1 103 ? 9.635 -7.041 3.368 1.00 90.00 103 THR A CA 1
ATOM 783 C C . THR A 1 103 ? 8.264 -6.826 3.997 1.00 90.00 103 THR A C 1
ATOM 785 O O . THR A 1 103 ? 7.797 -7.717 4.705 1.00 90.00 103 THR A O 1
ATOM 788 N N . HIS A 1 104 ? 7.607 -5.680 3.787 1.00 91.12 104 HIS A N 1
ATOM 789 C CA . HIS A 1 104 ? 6.436 -5.284 4.585 1.00 91.12 104 HIS A CA 1
ATOM 790 C C . HIS A 1 104 ? 5.148 -5.030 3.790 1.00 91.12 104 HIS A C 1
ATOM 792 O O . HIS A 1 104 ? 4.165 -4.620 4.404 1.00 91.12 104 HIS A O 1
ATOM 798 N N . LEU A 1 105 ? 5.098 -5.305 2.479 1.00 91.94 105 LEU A N 1
ATOM 799 C CA . LEU A 1 105 ? 3.885 -5.092 1.665 1.00 91.94 105 LEU A CA 1
ATOM 800 C C . LEU A 1 105 ? 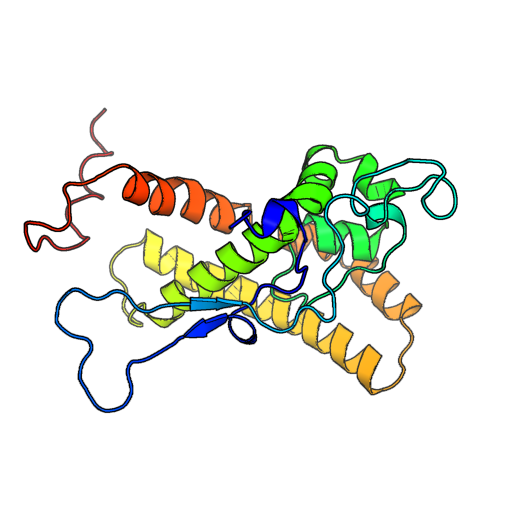2.643 -5.748 2.293 1.00 91.94 105 LEU A C 1
ATOM 802 O O . LEU A 1 105 ? 1.654 -5.074 2.580 1.00 91.94 105 LEU A O 1
ATOM 806 N N . ASP A 1 106 ? 2.732 -7.045 2.587 1.00 93.69 106 ASP A N 1
ATOM 807 C CA . ASP A 1 106 ? 1.617 -7.822 3.139 1.00 93.69 106 ASP A CA 1
ATOM 808 C C . ASP A 1 106 ? 1.267 -7.410 4.574 1.00 93.69 106 ASP A C 1
ATOM 810 O O . ASP A 1 106 ? 0.094 -7.377 4.949 1.00 93.69 106 ASP A O 1
ATOM 814 N N . LEU A 1 107 ? 2.278 -7.065 5.381 1.00 90.50 107 LEU A N 1
ATOM 815 C CA . LEU A 1 107 ? 2.068 -6.598 6.753 1.00 90.50 107 LEU A CA 1
ATOM 816 C C . LEU A 1 107 ? 1.314 -5.270 6.779 1.00 90.50 107 LEU A C 1
ATOM 818 O O . LEU A 1 107 ? 0.452 -5.081 7.637 1.00 90.50 107 LEU A O 1
ATOM 822 N N . GLN A 1 108 ? 1.595 -4.375 5.830 1.00 89.81 108 GLN A N 1
ATOM 823 C CA . GLN A 1 108 ? 0.909 -3.092 5.751 1.00 89.81 108 GLN A CA 1
ATOM 824 C C . GLN A 1 108 ? -0.533 -3.253 5.280 1.00 89.81 108 GLN A C 1
ATOM 826 O O . GLN A 1 108 ? -1.427 -2.678 5.903 1.00 89.81 108 GLN A O 1
ATOM 831 N N . GLY A 1 109 ? -0.781 -4.096 4.274 1.00 92.56 109 GLY A N 1
ATOM 832 C CA . GLY A 1 109 ? -2.145 -4.428 3.856 1.00 92.56 109 GLY A CA 1
ATOM 833 C C . GLY A 1 109 ? -2.973 -5.045 4.992 1.00 92.56 109 GLY A C 1
ATOM 834 O O . GLY A 1 109 ? -4.111 -4.635 5.251 1.00 92.56 109 GLY A O 1
ATOM 835 N N . LEU A 1 110 ? -2.367 -5.951 5.769 1.00 92.62 110 LEU A N 1
ATOM 836 C CA . LEU A 1 110 ? -2.991 -6.524 6.963 1.00 92.62 110 LEU A CA 1
ATOM 837 C C . LEU A 1 110 ? -3.248 -5.469 8.053 1.00 92.62 110 LEU A C 1
ATOM 839 O O . LEU A 1 110 ? -4.330 -5.442 8.642 1.00 92.62 110 LEU A O 1
ATOM 843 N N . GLY A 1 111 ? -2.281 -4.588 8.316 1.00 90.19 111 GLY A N 1
ATOM 844 C CA . GLY A 1 111 ? -2.405 -3.509 9.297 1.00 90.19 111 GLY A CA 1
ATOM 845 C C . GLY A 1 111 ? -3.530 -2.531 8.956 1.00 90.19 111 GLY A C 1
ATOM 846 O O . GLY A 1 111 ? -4.347 -2.206 9.817 1.00 90.19 111 GLY A O 1
ATOM 847 N N . LEU A 1 112 ? -3.632 -2.121 7.691 1.00 92.69 112 LEU A N 1
ATOM 848 C CA . LEU A 1 112 ? -4.718 -1.265 7.208 1.00 92.69 112 LEU A CA 1
ATOM 849 C C . LEU A 1 112 ? -6.074 -1.969 7.274 1.00 92.69 112 LEU A C 1
ATOM 851 O O . LEU A 1 112 ? -7.057 -1.356 7.680 1.00 92.69 112 LEU A O 1
ATOM 855 N N . THR A 1 113 ? -6.124 -3.270 6.980 1.00 93.88 113 THR A N 1
ATOM 856 C CA . THR A 1 113 ? -7.343 -4.072 7.161 1.00 93.88 113 THR A CA 1
ATOM 857 C C . THR A 1 113 ? -7.778 -4.112 8.629 1.00 93.88 113 THR A C 1
ATOM 859 O O . THR A 1 113 ? -8.959 -3.947 8.934 1.00 93.88 113 THR A O 1
ATOM 862 N N . ALA A 1 114 ? -6.840 -4.261 9.568 1.00 92.06 114 ALA A N 1
ATOM 863 C CA . ALA A 1 114 ? -7.153 -4.215 10.995 1.00 92.06 114 ALA A CA 1
ATOM 864 C C . ALA A 1 114 ? -7.704 -2.843 11.415 1.00 92.06 114 ALA A C 1
ATOM 866 O O . ALA A 1 114 ? -8.698 -2.774 12.138 1.00 92.06 114 ALA A O 1
ATOM 867 N N . VAL A 1 115 ? -7.106 -1.750 10.930 1.00 91.19 115 VAL A N 1
ATOM 868 C CA . VAL A 1 115 ? -7.598 -0.387 11.188 1.00 91.19 115 VAL A CA 1
ATOM 869 C C . VAL A 1 115 ? -8.989 -0.182 10.592 1.00 91.19 115 VAL A C 1
ATOM 871 O O . VAL A 1 115 ? -9.847 0.381 11.265 1.00 91.19 115 VAL A O 1
ATOM 874 N N . GLN A 1 116 ? -9.247 -0.673 9.380 1.00 93.06 116 GLN A N 1
ATOM 875 C CA . GLN A 1 116 ? -10.565 -0.611 8.750 1.00 93.06 116 GLN A CA 1
ATOM 876 C C . GLN A 1 116 ? -11.635 -1.284 9.611 1.00 93.06 116 GLN A C 1
ATOM 878 O O . GLN A 1 116 ? -12.690 -0.695 9.856 1.00 93.06 116 GLN A O 1
ATOM 883 N N . VAL A 1 117 ? -11.361 -2.502 10.089 1.00 92.06 117 VAL A N 1
ATOM 884 C CA . VAL A 1 117 ? -12.278 -3.252 10.957 1.00 92.06 117 VAL A CA 1
ATOM 885 C C . VAL A 1 117 ? -12.501 -2.505 12.268 1.00 92.06 117 VAL A C 1
ATOM 887 O O . VAL A 1 117 ? -13.649 -2.265 12.636 1.00 92.06 117 VAL A O 1
ATOM 890 N N . LEU A 1 118 ? -11.427 -2.074 12.939 1.00 90.69 118 LEU A N 1
ATOM 891 C CA . LEU A 1 118 ? -11.518 -1.322 14.192 1.00 90.69 118 LEU A CA 1
ATOM 892 C C . LEU A 1 118 ? -12.358 -0.055 14.015 1.00 90.69 118 LEU A C 1
ATOM 894 O O . LEU A 1 118 ? -13.340 0.126 14.727 1.00 90.69 118 LEU A O 1
ATOM 898 N N . SER A 1 119 ? -12.033 0.774 13.024 1.00 91.06 119 SER A N 1
ATOM 899 C CA . SER A 1 119 ? -12.754 2.013 12.718 1.00 91.06 119 SER A CA 1
ATOM 900 C C . SER A 1 119 ? -14.231 1.787 12.393 1.00 91.06 119 SER A C 1
ATOM 902 O O . SER A 1 119 ? -15.063 2.619 12.753 1.00 91.06 119 SER A O 1
ATOM 904 N N . SER A 1 120 ? -14.562 0.665 11.746 1.00 91.25 120 SER A N 1
ATOM 905 C CA . SER A 1 120 ? -15.942 0.291 11.401 1.00 91.25 120 SER A CA 1
ATOM 906 C C . SER A 1 120 ? -16.738 -0.239 12.597 1.00 91.25 120 SER A C 1
ATOM 908 O O . SER A 1 120 ? -17.964 -0.165 12.600 1.00 91.25 120 SER A O 1
ATOM 910 N N . MET A 1 121 ? -16.060 -0.781 13.612 1.00 91.75 121 MET A N 1
ATOM 911 C CA . MET A 1 121 ? -16.679 -1.273 14.848 1.00 91.75 121 MET A CA 1
ATOM 912 C C . MET A 1 121 ? -16.853 -0.185 15.914 1.00 91.75 121 MET A C 1
ATOM 914 O O . MET A 1 121 ? -17.588 -0.388 16.882 1.00 91.75 121 MET A O 1
ATOM 918 N N . LEU A 1 122 ? -16.169 0.954 15.776 1.00 90.06 122 LEU A N 1
ATOM 919 C CA . LEU A 1 122 ? -16.290 2.063 16.715 1.00 90.06 122 LEU A CA 1
ATOM 920 C C . LEU A 1 122 ? -17.668 2.744 16.595 1.00 90.06 122 LEU A C 1
ATOM 922 O O . LEU A 1 122 ? -18.101 3.058 15.484 1.00 90.06 122 LEU A O 1
ATOM 926 N N . PRO A 1 123 ? -18.358 3.025 17.718 1.00 89.06 123 PRO A N 1
ATOM 927 C CA . PRO A 1 123 ? -19.612 3.777 17.694 1.00 89.06 123 PRO A CA 1
ATOM 928 C C . PRO A 1 123 ? -19.372 5.220 17.230 1.00 89.06 123 PRO A C 1
ATOM 930 O O . PRO A 1 123 ? -18.291 5.759 17.426 1.00 89.06 123 PRO A O 1
ATOM 933 N N . GLY A 1 124 ? -20.376 5.896 16.666 1.00 85.00 124 GLY A N 1
ATOM 934 C CA . GLY A 1 124 ? -20.212 7.279 16.184 1.00 85.00 124 GLY A CA 1
ATOM 935 C C . GLY A 1 124 ? -19.892 8.313 17.278 1.00 85.00 124 GLY A C 1
ATOM 936 O O . GLY A 1 124 ? -19.429 9.408 16.976 1.00 85.00 124 GLY A O 1
ATOM 937 N N . ASP A 1 125 ? -20.120 7.984 18.552 1.00 89.62 125 ASP A N 1
ATOM 938 C CA . ASP A 1 125 ? -19.950 8.886 19.690 1.00 89.62 125 ASP A CA 1
ATOM 939 C C . ASP A 1 125 ? -18.796 8.487 20.633 1.00 89.62 125 ASP A C 1
ATOM 941 O O . ASP A 1 125 ? -18.852 8.796 21.832 1.00 89.62 125 ASP A O 1
ATOM 945 N N . VAL A 1 126 ? -17.751 7.834 20.093 1.00 90.94 126 VAL A N 1
ATOM 946 C CA . VAL A 1 126 ? -16.540 7.401 20.819 1.00 90.94 126 VAL A CA 1
ATOM 947 C C . VAL A 1 126 ? -16.067 8.458 21.823 1.00 90.94 126 VAL A C 1
ATOM 949 O O . VAL A 1 126 ? -15.714 9.580 21.457 1.00 90.94 126 VAL A O 1
ATOM 952 N N . LYS A 1 127 ? -16.022 8.086 23.108 1.00 88.69 127 LYS A N 1
ATOM 953 C CA . LYS A 1 127 ? -15.568 8.981 24.188 1.00 88.69 127 LYS A CA 1
ATOM 954 C C . LYS A 1 127 ? -14.049 9.004 24.357 1.00 88.69 127 LYS A C 1
ATOM 956 O O . LYS A 1 127 ? -13.521 10.007 24.823 1.00 88.69 127 LYS A O 1
ATOM 961 N N . ALA A 1 128 ? -13.363 7.914 24.006 1.00 90.62 128 ALA A N 1
ATOM 962 C CA . ALA A 1 128 ? -11.909 7.814 24.097 1.00 90.62 128 ALA A CA 1
ATOM 963 C C . ALA A 1 128 ? -11.245 8.670 22.995 1.00 90.62 128 ALA A C 1
ATOM 965 O O . ALA A 1 128 ? -11.454 8.377 21.811 1.00 90.62 128 ALA A O 1
ATOM 966 N N . PRO A 1 129 ? -10.467 9.713 23.345 1.00 88.75 129 PRO A N 1
ATOM 967 C CA . PRO A 1 129 ? -9.880 10.638 22.373 1.00 88.75 129 PRO A CA 1
ATOM 968 C C . PRO A 1 129 ? -9.009 9.955 21.313 1.00 88.75 129 PRO A C 1
ATOM 970 O O . PRO A 1 129 ? -9.046 10.340 20.148 1.00 88.75 129 PRO A O 1
ATOM 973 N N . GLU A 1 130 ? -8.268 8.915 21.689 1.00 85.56 130 GLU A N 1
ATOM 974 C CA . GLU A 1 130 ? -7.361 8.172 20.811 1.00 85.56 130 GLU A CA 1
ATOM 975 C C . GLU A 1 130 ? -8.132 7.394 19.743 1.00 85.56 130 GLU A C 1
ATOM 977 O O . GLU A 1 130 ? -7.759 7.399 18.571 1.00 85.56 130 GLU A O 1
ATOM 982 N N . LEU A 1 131 ? -9.242 6.762 20.133 1.00 87.00 131 LEU A N 1
ATOM 983 C CA . LEU A 1 131 ? -10.106 6.012 19.221 1.00 87.00 131 LEU A CA 1
ATOM 984 C C . LEU A 1 131 ? -10.895 6.951 18.302 1.00 87.00 131 LEU A C 1
ATOM 986 O O . LEU A 1 131 ? -11.039 6.664 17.116 1.00 87.00 131 LEU A O 1
ATOM 990 N N . LYS A 1 132 ? -11.341 8.104 18.818 1.00 89.94 132 LYS A N 1
ATOM 991 C CA . LYS A 1 132 ? -11.936 9.156 17.987 1.00 89.94 132 LYS A CA 1
ATOM 992 C C . LYS A 1 132 ? -10.927 9.667 16.955 1.00 89.94 132 LYS A C 1
ATOM 994 O O . LYS A 1 132 ? -11.245 9.753 15.773 1.00 89.94 132 LYS A O 1
ATOM 999 N N . ARG A 1 133 ? -9.689 9.935 17.381 1.00 88.50 133 ARG A N 1
ATOM 1000 C CA . ARG A 1 133 ? -8.613 10.377 16.490 1.00 88.50 133 ARG A CA 1
ATOM 1001 C C . ARG A 1 133 ? -8.273 9.326 15.434 1.00 88.50 133 ARG A C 1
ATOM 1003 O O . ARG A 1 133 ? -8.056 9.689 14.281 1.00 88.50 133 ARG A O 1
ATOM 1010 N N . LEU A 1 134 ? -8.235 8.047 15.809 1.00 87.75 134 LEU A N 1
ATOM 1011 C CA . LEU A 1 134 ? -8.036 6.941 14.873 1.00 87.75 134 LEU A CA 1
ATOM 1012 C C . LEU A 1 134 ? -9.144 6.906 13.816 1.00 87.75 134 LEU A C 1
ATOM 1014 O O . LEU A 1 134 ? -8.835 6.808 12.634 1.00 87.75 134 LEU A O 1
ATOM 1018 N N . GLN A 1 135 ? -10.408 7.034 14.230 1.00 90.44 135 GLN A N 1
ATOM 1019 C CA . GLN A 1 135 ? -11.553 7.045 13.320 1.00 90.44 135 GLN A CA 1
ATOM 1020 C C . GLN A 1 135 ? -11.488 8.229 12.343 1.00 90.44 135 GLN A C 1
ATOM 1022 O O . GLN A 1 135 ? -11.645 8.033 11.143 1.00 90.44 135 GLN A O 1
ATOM 1027 N N . GLU A 1 136 ? -11.195 9.439 12.829 1.00 90.81 136 GLU A N 1
ATOM 1028 C CA . GLU A 1 136 ? -11.020 10.631 11.985 1.00 90.81 136 GLU A CA 1
ATOM 1029 C C . GLU A 1 136 ? -9.871 10.462 10.979 1.00 90.81 136 GLU A C 1
ATOM 1031 O O . GLU A 1 136 ? -10.028 10.756 9.795 1.00 90.81 136 GLU A O 1
ATOM 1036 N N . LEU A 1 137 ? -8.716 9.963 11.433 1.00 90.88 137 LEU A N 1
ATOM 1037 C CA . LEU A 1 137 ? -7.562 9.710 10.567 1.00 90.88 137 LEU A CA 1
ATOM 1038 C C . LEU A 1 137 ? -7.841 8.616 9.538 1.00 90.88 137 LEU A C 1
ATOM 1040 O O . LEU A 1 137 ? -7.397 8.737 8.399 1.00 90.88 137 LEU A O 1
ATOM 1044 N N . TRP A 1 138 ? -8.566 7.568 9.925 1.00 92.81 138 TRP A N 1
ATOM 1045 C CA . TRP A 1 138 ? -8.975 6.504 9.018 1.00 92.81 138 TRP A CA 1
ATOM 1046 C C . TRP A 1 138 ? -9.890 7.028 7.911 1.00 92.81 138 TRP A C 1
ATOM 1048 O O . TRP A 1 138 ? -9.661 6.699 6.752 1.00 92.81 138 TRP A O 1
ATOM 1058 N N . GLN A 1 139 ? -10.882 7.864 8.238 1.00 93.56 139 GLN A N 1
ATOM 1059 C CA . GLN A 1 139 ? -11.767 8.448 7.223 1.00 93.56 139 GLN A CA 1
ATOM 1060 C C . GLN A 1 139 ? -10.983 9.303 6.224 1.00 93.56 139 GLN A C 1
ATOM 1062 O O . GLN A 1 139 ? -11.101 9.088 5.023 1.00 93.56 139 GLN A O 1
ATOM 1067 N N . LEU A 1 140 ? -10.106 10.187 6.712 1.00 93.69 140 LEU A N 1
ATOM 1068 C CA . LEU A 1 140 ? -9.254 11.010 5.848 1.00 93.69 140 LEU A CA 1
ATOM 1069 C C . LEU A 1 140 ? -8.350 10.155 4.948 1.00 93.69 140 LEU A C 1
ATOM 1071 O O . LEU A 1 140 ? -8.280 10.387 3.742 1.00 93.69 140 LEU A O 1
ATOM 1075 N N . TYR A 1 141 ? -7.691 9.142 5.524 1.00 94.56 141 TYR A N 1
ATOM 1076 C CA . TYR A 1 141 ? -6.865 8.203 4.767 1.00 94.56 141 TYR A CA 1
ATOM 1077 C C . TYR A 1 141 ? -7.676 7.511 3.675 1.00 94.56 141 TYR A C 1
ATOM 1079 O O . TYR A 1 141 ? -7.254 7.474 2.522 1.00 94.56 141 TYR A O 1
ATOM 1087 N N . TRP A 1 142 ? -8.838 6.967 4.037 1.00 95.38 142 TRP A N 1
ATOM 1088 C CA . TRP A 1 142 ? -9.665 6.189 3.129 1.00 95.38 142 TRP A CA 1
ATOM 1089 C C . TRP A 1 142 ? -10.226 7.046 1.995 1.00 95.38 142 TRP A C 1
ATOM 1091 O O . TRP A 1 142 ? -10.262 6.581 0.857 1.00 95.38 142 TRP A O 1
ATOM 1101 N N . GLU A 1 143 ? -10.615 8.292 2.272 1.00 95.75 143 GLU A N 1
ATOM 1102 C CA . GLU A 1 143 ? -11.036 9.269 1.263 1.00 95.75 143 GLU A CA 1
ATOM 1103 C C . GLU A 1 143 ? -9.907 9.577 0.270 1.00 95.75 143 GLU A C 1
ATOM 1105 O O . GLU A 1 143 ? -10.095 9.416 -0.941 1.00 95.75 143 GLU A O 1
ATOM 1110 N N . ASP A 1 144 ? -8.723 9.951 0.768 1.00 94.75 144 ASP A N 1
ATOM 1111 C CA . ASP A 1 144 ? -7.563 10.263 -0.075 1.00 94.75 144 ASP A CA 1
ATOM 1112 C C . ASP A 1 144 ? -7.153 9.037 -0.911 1.00 94.75 144 ASP A C 1
ATOM 1114 O O . ASP A 1 144 ? -7.047 9.112 -2.138 1.00 94.75 144 ASP A O 1
ATOM 1118 N N . ALA A 1 145 ? -6.980 7.879 -0.270 1.00 95.50 145 ALA A N 1
ATOM 1119 C CA . ALA A 1 145 ? -6.559 6.649 -0.930 1.00 95.50 145 ALA A CA 1
ATOM 1120 C C . ALA A 1 145 ? -7.591 6.159 -1.961 1.00 95.50 145 ALA A C 1
ATOM 1122 O O . ALA A 1 145 ? -7.215 5.724 -3.052 1.00 95.50 145 ALA A O 1
ATOM 1123 N N . SER A 1 146 ? -8.890 6.283 -1.665 1.00 96.94 146 SER A N 1
ATOM 1124 C CA . SER A 1 146 ? -9.964 5.936 -2.606 1.00 96.94 146 SER A CA 1
ATOM 1125 C C . SER A 1 146 ? -10.008 6.873 -3.813 1.00 96.94 146 SER A C 1
ATOM 1127 O O . SER A 1 146 ? -10.324 6.423 -4.912 1.00 96.94 146 SER A O 1
ATOM 1129 N N . CYS A 1 147 ? -9.658 8.152 -3.648 1.00 97.31 147 CYS A N 1
ATOM 1130 C CA . CYS A 1 147 ? -9.548 9.103 -4.757 1.00 97.31 147 CYS A CA 1
ATOM 1131 C C . CYS A 1 147 ? -8.424 8.714 -5.737 1.00 97.31 147 CYS A C 1
ATOM 1133 O O . CYS A 1 147 ? -8.625 8.687 -6.958 1.00 97.31 147 CYS A O 1
ATOM 1135 N N . TYR A 1 148 ? -7.252 8.337 -5.213 1.00 96.12 148 TYR A N 1
ATOM 1136 C CA . TYR A 1 148 ? -6.139 7.856 -6.040 1.00 96.12 148 TYR A CA 1
ATOM 1137 C C . TYR A 1 148 ? -6.461 6.518 -6.708 1.00 96.12 148 TYR A C 1
ATOM 1139 O O . TYR A 1 148 ? -6.215 6.346 -7.902 1.00 96.12 148 TYR A O 1
ATOM 1147 N N . TRP A 1 149 ? -7.086 5.604 -5.965 1.00 97.06 149 TRP A N 1
ATOM 1148 C CA . TRP A 1 149 ? -7.570 4.332 -6.492 1.00 97.06 149 TRP A CA 1
ATOM 1149 C C . TRP A 1 149 ? -8.578 4.506 -7.623 1.00 97.06 149 TRP A C 1
ATOM 1151 O O . TRP A 1 149 ? -8.454 3.849 -8.652 1.00 97.06 149 TRP A O 1
ATOM 1161 N N . ALA A 1 150 ? -9.539 5.420 -7.475 1.00 97.38 150 ALA A N 1
ATOM 1162 C CA . ALA A 1 150 ? -10.519 5.697 -8.518 1.00 97.38 150 ALA A CA 1
ATOM 1163 C C . ALA A 1 150 ? -9.835 6.184 -9.803 1.00 97.38 150 ALA A C 1
ATOM 1165 O O . ALA A 1 150 ? -10.169 5.704 -10.881 1.00 97.38 150 ALA A O 1
ATOM 1166 N N . SER A 1 151 ? -8.831 7.060 -9.687 1.00 96.62 151 SER A N 1
ATOM 1167 C CA . SER A 1 151 ? -8.042 7.543 -10.833 1.00 96.62 151 SER A CA 1
ATOM 1168 C C . SER A 1 151 ? -7.269 6.414 -11.535 1.00 96.62 151 SER A C 1
ATOM 1170 O O . SER A 1 151 ? -7.257 6.336 -12.766 1.00 96.62 151 SER A O 1
ATOM 1172 N N . LEU A 1 152 ? -6.653 5.511 -10.762 1.00 94.81 152 LEU A N 1
ATOM 1173 C CA . LEU A 1 152 ? -5.953 4.330 -11.285 1.00 94.81 152 LEU A CA 1
ATOM 1174 C C . LEU A 1 152 ? -6.914 3.370 -11.994 1.00 94.81 152 LEU A C 1
ATOM 1176 O O . LEU A 1 152 ? -6.655 2.942 -13.120 1.00 94.81 152 LEU A O 1
ATOM 1180 N N . LEU A 1 153 ? -8.041 3.058 -11.355 1.00 94.44 153 LEU A N 1
ATOM 1181 C CA . LEU A 1 153 ? -9.042 2.145 -11.894 1.00 94.44 153 LEU A CA 1
ATOM 1182 C C . LEU A 1 153 ? -9.705 2.700 -13.157 1.00 94.44 153 LEU A C 1
ATOM 1184 O O . LEU A 1 153 ? -9.951 1.942 -14.093 1.00 94.44 153 LEU A O 1
ATOM 1188 N N . ASP A 1 154 ? -9.994 3.999 -13.188 1.00 96.00 154 ASP A N 1
ATOM 1189 C CA . ASP A 1 154 ? -10.559 4.674 -14.353 1.00 96.00 154 ASP A CA 1
ATOM 1190 C C . ASP A 1 154 ? -9.596 4.620 -15.545 1.00 96.00 154 ASP A C 1
ATOM 1192 O O . ASP A 1 154 ? -9.977 4.184 -16.633 1.00 96.00 154 ASP A O 1
ATOM 1196 N N . THR A 1 155 ? -8.318 4.932 -15.303 1.00 95.75 155 THR A N 1
ATOM 1197 C CA . THR A 1 155 ? -7.254 4.831 -16.312 1.00 95.75 155 THR A CA 1
ATOM 1198 C C . THR A 1 155 ? -7.130 3.400 -16.838 1.00 95.75 155 THR A C 1
ATOM 1200 O O . THR A 1 155 ? -7.066 3.193 -18.048 1.00 95.75 155 THR A O 1
ATOM 1203 N N . PHE A 1 156 ? -7.172 2.391 -15.961 1.00 91.62 156 PHE A N 1
ATOM 1204 C CA . PHE A 1 156 ? -7.134 0.986 -16.371 1.00 91.62 156 PHE A CA 1
ATOM 1205 C C . PHE A 1 156 ? -8.362 0.578 -17.202 1.00 91.62 156 PHE A C 1
ATOM 1207 O O . PHE A 1 156 ? -8.215 -0.010 -18.273 1.00 91.62 156 PHE A O 1
ATOM 1214 N N . ARG A 1 157 ? -9.579 0.896 -16.738 1.00 94.06 157 ARG A N 1
ATOM 1215 C CA . ARG A 1 157 ? -10.838 0.469 -17.377 1.00 94.06 157 ARG A CA 1
ATOM 1216 C C . ARG A 1 157 ? -11.069 1.101 -18.742 1.00 94.06 157 ARG A C 1
ATOM 1218 O O . ARG A 1 157 ? -11.652 0.455 -19.610 1.00 94.06 157 ARG A O 1
ATOM 1225 N N . HIS A 1 158 ? -10.632 2.340 -18.924 1.00 95.81 158 HIS A N 1
ATOM 1226 C CA . HIS A 1 158 ? -10.866 3.095 -20.152 1.00 95.81 158 HIS A CA 1
ATOM 1227 C C . HIS A 1 158 ? -9.642 3.144 -21.076 1.00 95.81 158 HIS A C 1
ATOM 1229 O O . HIS A 1 158 ? -9.688 3.822 -22.100 1.00 95.81 158 HIS A O 1
ATOM 1235 N N . GLY A 1 159 ? -8.559 2.426 -20.746 1.00 92.62 159 GLY A N 1
ATOM 1236 C CA . GLY A 1 159 ? -7.326 2.429 -21.539 1.00 92.62 159 GLY A CA 1
ATOM 1237 C C . GLY A 1 159 ? -6.659 3.807 -21.595 1.00 92.62 159 GLY A C 1
ATOM 1238 O O . GLY A 1 159 ? -6.152 4.203 -22.642 1.00 92.62 159 GLY A O 1
ATOM 1239 N N . GLY A 1 160 ? -6.715 4.553 -20.491 1.00 94.50 160 GLY A N 1
ATOM 1240 C CA . GLY A 1 160 ? -6.134 5.885 -20.366 1.00 94.50 160 GLY A CA 1
ATOM 1241 C C . GLY A 1 160 ? -4.601 5.888 -20.386 1.00 94.50 160 GLY A C 1
ATOM 1242 O O . GLY A 1 160 ? -3.937 4.849 -20.348 1.00 94.50 160 GLY A O 1
ATOM 1243 N N . ASP A 1 161 ? -4.025 7.088 -20.426 1.00 95.31 161 ASP A N 1
ATOM 1244 C CA . ASP A 1 161 ? -2.575 7.273 -20.455 1.00 95.31 161 ASP A CA 1
ATOM 1245 C C . ASP A 1 161 ? -1.957 7.112 -19.054 1.00 95.31 161 ASP A C 1
ATOM 1247 O O . ASP A 1 161 ? -1.959 8.026 -18.225 1.00 95.31 161 ASP A O 1
ATOM 1251 N N . TRP A 1 162 ? -1.370 5.938 -18.814 1.00 93.19 162 TRP A N 1
ATOM 1252 C CA . TRP A 1 162 ? -0.617 5.618 -17.597 1.00 93.19 162 TRP A CA 1
ATOM 1253 C C . TRP A 1 162 ? 0.544 6.572 -17.325 1.00 93.19 162 TRP A C 1
ATOM 1255 O O . TRP A 1 162 ? 0.864 6.845 -16.167 1.00 93.19 162 TRP A O 1
ATOM 1265 N N . THR A 1 163 ? 1.177 7.092 -18.377 1.00 94.19 163 THR A N 1
ATOM 1266 C CA . THR A 1 163 ? 2.289 8.033 -18.242 1.00 94.19 163 THR A CA 1
ATOM 1267 C C . THR A 1 163 ? 1.775 9.367 -17.723 1.00 94.19 163 THR A C 1
ATOM 1269 O O . THR A 1 163 ? 2.350 9.910 -16.779 1.00 94.19 163 THR A O 1
ATOM 1272 N N . ALA A 1 164 ? 0.668 9.864 -18.282 1.00 96.69 164 ALA A N 1
ATOM 1273 C CA . ALA A 1 164 ? 0.030 11.095 -17.824 1.00 96.69 164 ALA A CA 1
ATOM 1274 C C . ALA A 1 164 ? -0.465 10.977 -16.373 1.00 96.69 164 ALA A C 1
ATOM 1276 O O . ALA A 1 164 ? -0.195 11.864 -15.564 1.00 96.69 164 ALA A O 1
ATOM 1277 N N . LEU A 1 165 ? -1.109 9.859 -16.010 1.00 96.31 165 LEU A N 1
ATOM 1278 C CA . LEU A 1 165 ? -1.545 9.607 -14.631 1.00 96.31 165 LEU A CA 1
ATOM 1279 C C . LEU A 1 165 ? -0.360 9.608 -13.655 1.00 96.31 165 LEU A C 1
ATOM 1281 O O . LEU A 1 165 ? -0.391 10.268 -12.617 1.00 96.31 165 LEU A O 1
ATOM 1285 N N . LYS A 1 166 ? 0.712 8.884 -13.992 1.00 95.44 166 LYS A N 1
ATOM 1286 C CA . LYS A 1 166 ? 1.915 8.823 -13.158 1.00 95.44 166 LYS A CA 1
ATOM 1287 C C . LYS A 1 166 ? 2.560 10.201 -12.999 1.00 95.44 166 LYS A C 1
ATOM 1289 O O . LYS A 1 166 ? 2.992 10.547 -11.901 1.00 95.44 166 LYS A O 1
ATOM 1294 N N . GLN A 1 167 ? 2.596 11.006 -14.061 1.00 97.00 167 GLN A N 1
ATOM 1295 C CA . GLN A 1 167 ? 3.082 12.386 -14.004 1.00 97.00 167 GLN A CA 1
ATOM 1296 C C . GLN A 1 167 ? 2.209 13.278 -13.109 1.00 97.00 167 GLN A C 1
ATOM 1298 O O . GLN A 1 167 ? 2.769 14.067 -12.348 1.00 97.00 167 GLN A O 1
ATOM 1303 N N . ASP A 1 168 ? 0.878 13.127 -13.136 1.00 97.44 168 ASP A N 1
ATOM 1304 C CA . ASP A 1 168 ? -0.026 13.825 -12.208 1.00 97.44 168 ASP A CA 1
ATOM 1305 C C . ASP A 1 168 ? 0.284 13.461 -10.750 1.00 97.44 168 ASP A C 1
ATOM 1307 O O . ASP A 1 168 ? 0.443 14.340 -9.901 1.00 97.44 168 ASP A O 1
ATOM 1311 N N . PHE A 1 169 ? 0.464 12.170 -10.460 1.00 97.50 169 PHE A N 1
ATOM 1312 C CA . PHE A 1 169 ? 0.741 11.703 -9.099 1.00 97.50 169 PHE A CA 1
ATOM 1313 C C . PHE A 1 169 ? 2.082 12.246 -8.589 1.00 97.50 169 PHE A C 1
ATOM 1315 O O . PHE A 1 169 ? 2.158 12.759 -7.470 1.00 97.50 169 PHE A O 1
ATOM 1322 N N . VAL A 1 17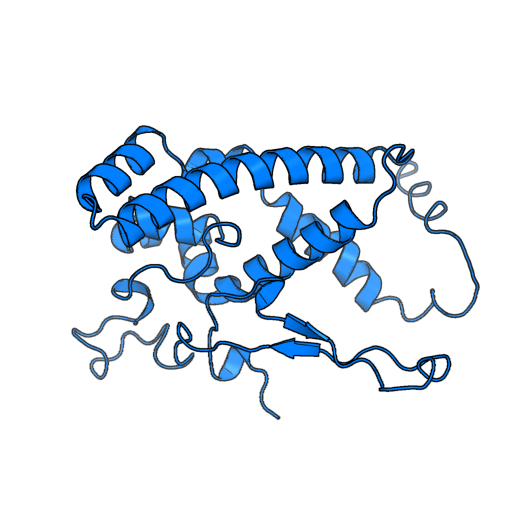0 ? 3.113 12.241 -9.442 1.00 97.12 170 VAL A N 1
ATOM 1323 C CA . VAL A 1 170 ? 4.415 12.862 -9.153 1.00 97.12 170 VAL A CA 1
ATOM 1324 C C . VAL A 1 170 ? 4.272 14.368 -8.909 1.00 97.12 170 VAL A C 1
ATOM 1326 O O . VAL A 1 170 ? 4.831 14.892 -7.942 1.00 97.12 170 VAL A O 1
ATOM 1329 N N . ALA A 1 171 ? 3.517 15.081 -9.751 1.00 97.38 171 ALA A N 1
ATOM 1330 C CA . ALA A 1 171 ? 3.311 16.523 -9.619 1.00 97.38 171 ALA A CA 1
ATOM 1331 C C . ALA A 1 171 ? 2.592 16.882 -8.307 1.00 97.38 171 ALA A C 1
ATOM 1333 O O . ALA A 1 171 ? 2.962 17.849 -7.633 1.00 97.38 171 ALA A O 1
ATOM 1334 N N . ARG A 1 172 ? 1.615 16.062 -7.906 1.00 96.62 172 ARG A N 1
ATOM 1335 C CA . ARG A 1 172 ? 0.870 16.187 -6.646 1.00 96.62 172 ARG A CA 1
ATOM 1336 C C . ARG A 1 172 ? 1.636 15.667 -5.431 1.00 96.62 172 ARG A C 1
ATOM 1338 O O . ARG A 1 172 ? 1.240 15.964 -4.307 1.00 96.62 172 ARG A O 1
ATOM 1345 N N . LYS A 1 173 ? 2.741 14.943 -5.645 1.00 95.88 173 LYS A N 1
ATOM 1346 C CA . LYS A 1 173 ? 3.557 14.295 -4.607 1.00 95.88 173 LYS A CA 1
ATOM 1347 C C . LYS A 1 173 ? 2.713 13.357 -3.742 1.00 95.88 173 LYS A C 1
ATOM 1349 O O . LYS A 1 173 ? 2.767 13.445 -2.512 1.00 95.88 173 LYS A O 1
ATOM 1354 N N . VAL A 1 174 ? 1.925 12.486 -4.375 1.00 95.44 174 VAL A N 1
ATOM 1355 C CA . VAL A 1 174 ? 0.991 11.583 -3.680 1.00 95.44 174 VAL A CA 1
ATOM 1356 C C . VAL A 1 174 ? 1.709 10.781 -2.597 1.00 95.44 174 VAL A C 1
ATOM 1358 O O . VAL A 1 174 ? 1.246 10.771 -1.460 1.00 95.44 174 VAL A O 1
ATOM 1361 N N . TYR A 1 175 ? 2.897 10.234 -2.868 1.00 93.69 175 TYR A N 1
ATOM 1362 C CA . TYR A 1 175 ? 3.675 9.500 -1.866 1.00 93.69 175 TYR A CA 1
ATOM 1363 C C . TYR A 1 175 ? 3.967 10.329 -0.604 1.00 93.69 175 TYR A C 1
ATOM 1365 O O . TYR A 1 175 ? 3.933 9.783 0.496 1.00 93.69 175 TYR A O 1
ATOM 1373 N N . ARG A 1 176 ? 4.217 11.645 -0.730 1.00 92.69 176 ARG A N 1
ATOM 1374 C CA . ARG A 1 176 ? 4.441 12.533 0.425 1.00 92.69 176 ARG A CA 1
ATOM 1375 C C . ARG A 1 176 ? 3.156 12.829 1.163 1.00 92.69 176 ARG A C 1
ATOM 1377 O O . ARG A 1 176 ? 3.169 12.848 2.383 1.00 92.69 176 ARG A O 1
ATOM 1384 N N . ILE A 1 177 ? 2.050 13.022 0.446 1.00 92.50 177 ILE A N 1
ATOM 1385 C CA . ILE A 1 177 ? 0.736 13.161 1.084 1.00 92.50 177 ILE A CA 1
ATOM 1386 C C . ILE A 1 177 ? 0.467 11.916 1.933 1.00 92.50 177 ILE A C 1
ATOM 1388 O O . ILE A 1 177 ? 0.143 12.043 3.112 1.00 92.50 177 ILE A O 1
ATOM 1392 N N . MET A 1 178 ? 0.697 10.727 1.369 1.00 91.94 178 MET A N 1
ATOM 1393 C CA . MET A 1 178 ? 0.524 9.469 2.088 1.00 91.94 178 MET A CA 1
ATOM 1394 C C . MET A 1 178 ? 1.494 9.335 3.273 1.00 91.94 178 MET A C 1
ATOM 1396 O O . MET A 1 178 ? 1.078 8.909 4.345 1.00 91.94 178 MET A O 1
ATOM 1400 N N . ALA A 1 179 ? 2.759 9.738 3.122 1.00 89.06 179 ALA A N 1
ATOM 1401 C CA . ALA A 1 179 ? 3.779 9.628 4.168 1.00 89.06 179 ALA A CA 1
ATOM 1402 C C . ALA A 1 179 ? 3.614 10.631 5.324 1.00 89.06 179 ALA A C 1
ATOM 1404 O O . ALA A 1 179 ? 3.752 10.262 6.491 1.00 89.06 179 ALA A O 1
ATOM 1405 N N . ASP A 1 180 ? 3.351 11.896 4.998 1.00 88.25 180 ASP A N 1
ATOM 1406 C CA . ASP A 1 180 ? 3.399 13.014 5.941 1.00 88.25 180 ASP A CA 1
ATOM 1407 C C . ASP A 1 180 ? 2.066 13.179 6.678 1.00 88.25 180 ASP A C 1
ATOM 1409 O O . ASP A 1 180 ? 2.040 13.520 7.863 1.00 88.25 180 ASP A O 1
ATOM 1413 N N . ARG A 1 181 ? 0.943 12.943 5.983 1.00 85.31 181 ARG A N 1
ATOM 1414 C CA . ARG A 1 181 ? -0.410 13.138 6.530 1.00 85.31 181 ARG A CA 1
ATOM 1415 C C . ARG A 1 181 ? -0.899 11.941 7.323 1.00 85.31 181 ARG A C 1
ATOM 1417 O O . ARG A 1 181 ? -1.617 12.105 8.311 1.00 85.31 181 ARG A O 1
ATOM 1424 N N . TYR A 1 182 ? -0.474 10.758 6.901 1.00 83.25 182 TYR A N 1
ATOM 1425 C CA . TYR A 1 182 ? -0.772 9.492 7.546 1.00 83.25 182 TYR A CA 1
ATOM 1426 C C . TYR A 1 182 ? 0.537 8.894 8.035 1.00 83.25 182 TYR A C 1
ATOM 1428 O O . TYR A 1 182 ? 0.948 7.834 7.552 1.00 83.25 182 TYR A O 1
ATOM 1436 N N . PRO A 1 183 ? 1.227 9.583 8.978 1.00 61.41 183 PRO A N 1
ATOM 1437 C CA . PRO A 1 183 ? 2.453 9.054 9.535 1.00 61.41 183 PRO A CA 1
ATOM 1438 C C . PRO A 1 183 ? 2.175 7.644 10.033 1.00 61.41 183 PRO A C 1
ATOM 1440 O O . PRO A 1 183 ? 1.029 7.288 10.313 1.00 61.41 183 PRO A O 1
ATOM 1443 N N . ARG A 1 184 ? 3.241 6.855 10.160 1.00 59.41 184 ARG A N 1
ATOM 1444 C CA . ARG A 1 184 ? 3.250 5.410 10.446 1.00 59.41 184 ARG A CA 1
ATOM 1445 C C . ARG A 1 184 ? 2.390 4.947 11.629 1.00 59.41 184 ARG A C 1
ATOM 1447 O O . ARG A 1 184 ? 2.403 3.761 11.898 1.00 59.41 184 ARG A O 1
ATOM 1454 N N . CYS A 1 185 ? 1.656 5.823 12.314 1.00 48.34 185 CYS A N 1
ATOM 1455 C CA . CYS A 1 185 ? 0.545 5.578 13.224 1.00 48.34 185 CYS A CA 1
ATOM 1456 C C . CYS A 1 185 ? -0.286 4.333 12.899 1.00 48.34 185 CYS A C 1
ATOM 1458 O O . CYS A 1 185 ? -0.654 3.656 13.842 1.00 48.34 185 CYS A O 1
ATOM 1460 N N . PHE A 1 186 ? -0.535 3.945 11.646 1.00 59.00 186 PHE A N 1
ATOM 1461 C CA . PHE A 1 186 ? -1.239 2.680 11.378 1.00 59.00 186 PHE A CA 1
ATOM 1462 C C . PHE A 1 186 ? -0.383 1.433 11.676 1.00 59.00 186 PHE A C 1
ATOM 1464 O O . PHE A 1 186 ? -0.869 0.474 12.275 1.00 59.00 186 PHE A O 1
ATOM 1471 N N . CYS A 1 187 ? 0.920 1.488 11.400 1.00 45.06 187 CYS A N 1
ATOM 1472 C CA . CYS A 1 187 ? 1.886 0.473 11.814 1.00 45.06 187 CYS A CA 1
ATOM 1473 C C . CYS A 1 187 ? 2.262 0.602 13.291 1.00 45.06 187 CYS A C 1
ATOM 1475 O O . CYS A 1 187 ? 2.337 -0.414 13.961 1.00 45.06 187 CYS A O 1
ATOM 1477 N N . THR A 1 188 ? 2.470 1.803 13.846 1.00 41.69 188 THR A N 1
ATOM 1478 C CA . THR A 1 188 ? 2.814 1.992 15.266 1.00 41.69 188 THR A CA 1
ATOM 1479 C C . THR A 1 188 ? 1.643 1.707 16.195 1.00 41.69 188 THR A C 1
ATOM 1481 O O . THR A 1 188 ? 1.886 1.230 17.296 1.00 41.69 188 THR A O 1
ATOM 1484 N N . PHE A 1 189 ? 0.393 1.944 15.788 1.00 45.09 189 PHE A N 1
ATOM 1485 C CA . PHE A 1 189 ? -0.779 1.569 16.582 1.00 45.09 189 PHE A CA 1
ATOM 1486 C C . PHE A 1 189 ? -0.926 0.043 16.622 1.00 45.09 189 PHE A C 1
ATOM 1488 O O . PHE A 1 189 ? -1.102 -0.522 17.699 1.00 45.09 189 PHE A O 1
ATOM 1495 N N . ALA A 1 190 ? -0.710 -0.649 15.497 1.00 42.59 190 ALA A N 1
ATOM 1496 C CA . ALA A 1 190 ? -0.615 -2.109 15.477 1.00 42.59 190 ALA A CA 1
ATOM 1497 C C . ALA A 1 190 ? 0.596 -2.624 16.290 1.00 42.59 190 ALA A C 1
ATOM 1499 O O . ALA A 1 190 ? 0.461 -3.496 17.144 1.00 42.59 190 ALA A O 1
ATOM 1500 N N . HIS A 1 191 ? 1.780 -2.037 16.120 1.00 39.88 191 HIS A N 1
ATOM 1501 C CA . HIS A 1 191 ? 3.001 -2.490 16.791 1.00 39.88 191 HIS A CA 1
ATOM 1502 C C . HIS A 1 191 ? 2.991 -2.205 18.303 1.00 39.88 191 HIS A C 1
ATOM 1504 O O . HIS A 1 191 ? 3.493 -3.017 19.070 1.00 39.88 191 HIS A O 1
ATOM 1510 N N . LYS A 1 192 ? 2.414 -1.083 18.761 1.00 39.31 192 LYS A N 1
ATOM 1511 C CA . LYS A 1 192 ? 2.334 -0.745 20.193 1.00 39.31 192 LYS A CA 1
ATOM 1512 C C . LYS A 1 192 ? 1.116 -1.342 20.891 1.00 39.31 192 LYS A C 1
ATOM 1514 O O . LYS A 1 192 ? 1.256 -1.762 22.030 1.00 39.31 192 LYS A O 1
ATOM 1519 N N . HIS A 1 193 ? -0.053 -1.414 20.250 1.00 42.94 193 HIS A N 1
ATOM 1520 C CA . HIS A 1 193 ? -1.287 -1.841 20.927 1.00 42.94 193 HIS A CA 1
ATOM 1521 C C . HIS A 1 193 ? -1.722 -3.268 20.585 1.00 42.94 193 HIS A C 1
ATOM 1523 O O . HIS A 1 193 ? -2.283 -3.941 21.447 1.00 42.94 193 HIS A O 1
ATOM 1529 N N . VAL A 1 194 ? -1.423 -3.774 19.382 1.00 41.28 194 VAL A N 1
ATOM 1530 C CA . VAL A 1 194 ? -1.736 -5.170 19.031 1.00 41.28 194 VAL A CA 1
ATOM 1531 C C . VAL A 1 194 ? -0.663 -6.106 19.597 1.00 41.28 194 VAL A C 1
ATOM 1533 O O . VAL A 1 194 ? -1.013 -7.075 20.265 1.00 41.28 194 VAL A O 1
ATOM 1536 N N . LEU A 1 195 ? 0.635 -5.794 19.479 1.00 36.38 195 LEU A N 1
ATOM 1537 C CA . LEU A 1 195 ? 1.684 -6.658 20.057 1.00 36.38 195 LEU A CA 1
ATOM 1538 C C . LEU A 1 195 ? 1.789 -6.585 21.589 1.00 36.38 195 LEU A C 1
ATOM 1540 O O . LEU A 1 195 ? 2.102 -7.602 22.204 1.00 36.38 195 LEU A O 1
ATOM 1544 N N . ALA A 1 196 ? 1.452 -5.458 22.230 1.00 37.81 196 ALA A N 1
ATOM 1545 C CA . ALA A 1 196 ? 1.349 -5.417 23.696 1.00 37.81 196 ALA A CA 1
ATOM 1546 C C . ALA A 1 196 ? 0.264 -6.375 24.226 1.00 37.81 196 ALA A C 1
ATOM 1548 O O . ALA A 1 196 ? 0.414 -6.951 25.303 1.00 37.81 196 ALA A O 1
ATOM 1549 N N . HIS A 1 197 ? -0.787 -6.625 23.436 1.00 39.97 197 HIS A N 1
ATOM 1550 C CA . HIS A 1 197 ? -1.819 -7.609 23.759 1.00 39.97 197 HIS A CA 1
ATOM 1551 C C . HIS A 1 197 ? -1.399 -9.061 23.473 1.00 39.97 197 HIS A C 1
ATOM 1553 O O . HIS A 1 197 ? -1.822 -9.958 24.203 1.00 39.97 197 HIS A O 1
ATOM 1559 N N . TYR A 1 198 ? -0.531 -9.310 22.486 1.00 38.50 198 TYR A N 1
ATOM 1560 C CA . TYR A 1 198 ? -0.035 -10.662 22.179 1.00 38.50 198 TYR A CA 1
ATOM 1561 C C . TYR A 1 198 ? 1.010 -11.198 23.182 1.00 38.50 198 TYR A C 1
ATOM 1563 O O . TYR A 1 198 ? 1.272 -12.399 23.184 1.00 38.50 198 TYR A O 1
ATOM 1571 N N . TYR A 1 199 ? 1.537 -10.362 24.090 1.00 30.67 199 TYR A N 1
ATOM 1572 C CA . TYR A 1 199 ? 2.442 -10.775 25.180 1.00 30.67 199 TYR A CA 1
ATOM 1573 C C . TYR A 1 199 ? 1.818 -10.772 26.592 1.00 30.67 199 TYR A C 1
ATOM 1575 O O . TYR A 1 199 ? 2.514 -11.057 27.567 1.00 30.67 199 TYR A O 1
ATOM 1583 N N . LEU A 1 200 ? 0.509 -10.528 26.738 1.00 32.50 200 LEU A N 1
ATOM 1584 C CA . LEU A 1 200 ? -0.188 -10.574 28.033 1.00 32.50 200 LEU A CA 1
ATOM 1585 C C . LEU A 1 200 ? -1.174 -11.755 28.109 1.00 32.50 200 LEU A C 1
ATOM 1587 O O . LEU A 1 200 ? -2.376 -11.575 27.904 1.00 32.50 200 LEU A O 1
ATOM 1591 N N . PRO A 1 201 ? -0.733 -12.967 28.502 1.00 31.16 201 PRO A N 1
ATOM 1592 C CA . PRO A 1 201 ? -1.633 -14.089 28.771 1.00 31.16 201 PRO A CA 1
ATOM 1593 C C . PRO A 1 201 ? -2.407 -13.931 30.100 1.00 31.16 201 PRO A C 1
ATOM 1595 O O . PRO A 1 201 ? -2.489 -14.870 30.892 1.00 31.16 201 PRO A O 1
ATOM 1598 N N . LYS A 1 202 ? -2.983 -12.751 30.387 1.00 34.38 202 LYS A N 1
ATOM 1599 C CA . LYS A 1 202 ? -3.751 -12.506 31.627 1.00 34.38 202 LYS A CA 1
ATOM 1600 C C . LYS A 1 202 ? -5.073 -11.741 31.499 1.00 34.38 202 LYS A C 1
ATOM 1602 O O . LYS A 1 202 ? -5.842 -11.783 32.453 1.00 34.38 202 LYS A O 1
ATOM 1607 N N . LEU A 1 203 ? -5.417 -11.127 30.364 1.00 35.44 203 LEU A N 1
ATOM 1608 C CA . LEU A 1 203 ? -6.639 -10.299 30.286 1.00 35.44 203 LEU A CA 1
ATOM 1609 C C . LEU A 1 203 ? -7.932 -11.042 29.889 1.00 35.44 203 LEU A C 1
ATOM 1611 O O . LEU A 1 203 ? -9.009 -10.468 29.991 1.00 35.44 203 LEU A O 1
ATOM 1615 N N . CYS A 1 204 ? -7.880 -12.334 29.543 1.00 32.41 204 CYS A N 1
ATOM 1616 C CA . CYS A 1 204 ? -9.083 -13.117 29.197 1.00 32.41 204 CYS A CA 1
ATOM 1617 C C . CYS A 1 204 ? -9.731 -13.900 30.357 1.00 32.41 204 CYS A C 1
ATOM 1619 O O . CYS A 1 204 ? -10.604 -14.723 30.097 1.00 32.41 204 CYS A O 1
ATOM 1621 N N . ARG A 1 205 ? -9.348 -13.694 31.629 1.00 33.28 205 ARG A N 1
ATOM 1622 C CA . ARG A 1 205 ? -9.992 -14.407 32.763 1.00 33.28 205 ARG A CA 1
ATOM 1623 C C . ARG A 1 205 ? -10.915 -13.576 33.643 1.00 33.28 205 ARG A C 1
ATOM 1625 O O . ARG A 1 205 ? -11.620 -14.146 34.466 1.00 33.28 205 ARG A O 1
ATOM 1632 N N . THR A 1 206 ? -10.979 -12.269 33.458 1.00 33.38 206 THR A N 1
ATOM 1633 C CA . THR A 1 206 ? -11.863 -11.412 34.251 1.00 33.38 206 THR A CA 1
ATOM 1634 C C . THR A 1 206 ? -12.379 -10.318 33.343 1.00 33.38 206 THR A C 1
ATOM 1636 O O . THR A 1 206 ? -11.584 -9.513 32.870 1.00 33.38 206 THR A O 1
ATOM 1639 N N . GLY A 1 207 ? -13.684 -10.322 33.061 1.00 35.47 207 GLY A N 1
ATOM 1640 C CA . GLY A 1 207 ? -14.353 -9.344 32.204 1.00 35.47 207 GLY A CA 1
ATOM 1641 C C . GLY A 1 207 ? -14.184 -7.909 32.706 1.00 35.47 207 GLY A C 1
ATOM 1642 O O . GLY A 1 207 ? -15.058 -7.379 33.384 1.00 35.47 207 GLY A O 1
ATOM 1643 N N . MET A 1 208 ? -13.062 -7.282 32.357 1.00 30.66 208 MET A N 1
ATOM 1644 C CA . MET A 1 208 ? -12.766 -5.879 32.615 1.00 30.66 208 MET A CA 1
ATOM 1645 C C . MET A 1 208 ? -12.783 -5.107 31.301 1.00 30.66 208 MET A C 1
ATOM 1647 O O . MET A 1 208 ? -12.132 -5.467 30.324 1.00 30.66 208 MET A O 1
ATOM 1651 N N . GLN A 1 209 ? -13.575 -4.040 31.310 1.00 36.81 209 GLN A N 1
ATOM 1652 C CA . GLN A 1 209 ? -13.752 -3.091 30.223 1.00 36.81 209 GLN A CA 1
ATOM 1653 C C . GLN A 1 209 ? -12.421 -2.434 29.830 1.00 36.81 209 GLN A C 1
ATOM 1655 O O . GLN A 1 209 ? -11.608 -2.081 30.683 1.00 36.81 209 GLN A O 1
ATOM 1660 N N . LEU A 1 210 ? -12.269 -2.186 28.527 1.00 35.19 210 LEU A N 1
ATOM 1661 C CA . LEU A 1 210 ? -11.147 -1.513 27.854 1.00 35.19 210 LEU A CA 1
ATOM 1662 C C . LEU A 1 210 ? -10.758 -0.134 28.450 1.00 35.19 210 LEU A C 1
ATOM 1664 O O . LEU A 1 210 ? -9.739 0.435 28.077 1.00 35.19 210 LEU A O 1
ATOM 1668 N N . CYS A 1 211 ? -11.561 0.426 29.362 1.00 31.25 211 CYS A N 1
ATOM 1669 C CA . CYS A 1 211 ? -11.398 1.775 29.906 1.00 31.25 211 CYS A CA 1
ATOM 1670 C C . CYS A 1 211 ? -10.335 1.914 31.008 1.00 31.25 211 CYS A C 1
ATOM 1672 O O . CYS A 1 211 ? -9.942 3.040 31.305 1.00 31.25 211 CYS A O 1
ATOM 1674 N N . THR A 1 212 ? -9.862 0.829 31.626 1.00 33.19 212 THR A N 1
ATOM 1675 C CA . THR A 1 212 ? -8.972 0.947 32.800 1.00 33.19 212 THR A CA 1
ATOM 1676 C C . THR A 1 212 ? -7.488 1.069 32.438 1.00 33.19 212 THR A C 1
ATOM 1678 O O . THR A 1 212 ? -6.711 1.552 33.251 1.00 33.19 212 THR A O 1
ATOM 1681 N N . PHE A 1 213 ? -7.081 0.705 31.218 1.00 33.50 213 PHE A N 1
ATOM 1682 C CA . PHE A 1 213 ? -5.658 0.642 30.851 1.00 33.50 213 PHE A CA 1
ATOM 1683 C C . PHE A 1 213 ? -5.060 1.991 30.405 1.00 33.50 213 PHE A C 1
ATOM 1685 O O . PHE A 1 213 ? -3.853 2.178 30.461 1.00 33.50 213 PHE A O 1
ATOM 1692 N N . LEU A 1 214 ? -5.893 2.965 30.015 1.00 35.47 214 LEU A N 1
ATOM 1693 C CA . LEU A 1 214 ? -5.434 4.294 29.572 1.00 35.47 214 LEU A CA 1
ATOM 1694 C C . LEU A 1 214 ? -5.192 5.289 30.727 1.00 35.47 214 LEU A C 1
ATOM 1696 O O . LEU A 1 214 ? -4.805 6.426 30.476 1.00 35.47 214 LEU A O 1
ATOM 1700 N N . ARG A 1 215 ? -5.431 4.908 31.994 1.00 34.31 215 ARG A N 1
ATOM 1701 C CA . ARG A 1 215 ? -5.282 5.818 33.150 1.00 34.31 215 ARG A CA 1
ATOM 1702 C C . ARG A 1 215 ? -3.924 5.777 33.851 1.00 34.31 215 ARG A C 1
ATOM 1704 O O . ARG A 1 215 ? -3.660 6.692 34.624 1.00 34.31 215 ARG A O 1
ATOM 1711 N N . GLU A 1 216 ? -3.077 4.778 33.610 1.00 34.69 216 GLU A N 1
ATOM 1712 C CA . GLU A 1 216 ? -1.843 4.607 34.398 1.00 34.69 216 GLU A CA 1
ATOM 1713 C C . GLU A 1 216 ? -0.587 5.275 33.800 1.00 34.69 216 GLU A C 1
ATOM 1715 O O . GLU A 1 216 ? 0.386 5.447 34.521 1.00 34.69 216 GLU A O 1
ATOM 1720 N N . GLU A 1 217 ? -0.597 5.777 32.557 1.00 39.06 217 GLU A N 1
ATOM 1721 C CA . GLU A 1 217 ? 0.596 6.424 31.956 1.00 39.06 217 GLU A CA 1
ATOM 1722 C C . GLU A 1 217 ? 0.741 7.942 32.216 1.00 39.06 217 GLU A C 1
ATOM 1724 O O . GLU A 1 217 ? 1.611 8.592 31.642 1.00 39.06 217 GLU A O 1
ATOM 1729 N N . HIS A 1 218 ? -0.053 8.534 33.117 1.00 37.59 218 HIS A N 1
ATOM 1730 C CA . HIS A 1 218 ? 0.130 9.935 33.547 1.00 37.59 218 HIS A CA 1
ATOM 1731 C C . HIS A 1 218 ? 0.742 10.108 34.946 1.00 37.59 218 HIS A C 1
ATOM 1733 O O . HIS A 1 218 ? 0.723 11.206 35.504 1.00 37.59 218 HIS A O 1
ATOM 1739 N N . GLN A 1 219 ? 1.345 9.057 35.499 1.00 34.62 219 GLN A N 1
ATOM 1740 C CA . GLN A 1 219 ? 2.247 9.169 36.643 1.00 34.62 219 GLN A CA 1
ATOM 1741 C C . GLN A 1 219 ? 3.477 8.292 36.417 1.00 34.62 219 GLN A C 1
ATOM 1743 O O . GLN A 1 219 ? 3.471 7.141 36.831 1.00 34.62 219 GLN A O 1
ATOM 1748 N N . ILE A 1 220 ? 4.493 8.846 35.749 1.00 34.09 220 ILE A N 1
ATOM 1749 C CA . ILE A 1 220 ? 5.944 8.729 36.012 1.00 34.09 220 ILE A CA 1
ATOM 1750 C C . ILE A 1 220 ? 6.645 9.775 35.140 1.00 34.09 220 ILE A C 1
ATOM 1752 O O . ILE A 1 220 ? 6.302 9.872 33.941 1.00 34.09 220 ILE A O 1
#

pLDDT: mean 80.88, std 21.33, range [30.66, 97.5]

Organism: NCBI:txid2562237